Protein AF-A0A800IS30-F1 (afdb_monomer)

Structure (mmCIF, N/CA/C/O backbone):
data_AF-A0A800IS30-F1
#
_entry.id   AF-A0A800IS30-F1
#
loop_
_atom_site.group_PDB
_atom_site.id
_atom_site.type_symbol
_atom_site.label_atom_id
_atom_site.label_alt_id
_atom_site.label_comp_id
_atom_site.label_asym_id
_atom_site.label_entity_id
_atom_site.label_seq_id
_atom_site.pdbx_PDB_ins_code
_atom_site.Cartn_x
_atom_site.Cartn_y
_atom_site.Cartn_z
_atom_site.occupancy
_atom_site.B_iso_or_equiv
_atom_site.auth_seq_id
_atom_site.auth_comp_id
_atom_site.auth_asym_id
_atom_site.auth_atom_id
_atom_site.pdbx_PDB_model_num
ATOM 1 N N . MET A 1 1 ? 22.394 -4.070 -18.610 1.00 38.00 1 MET A N 1
ATOM 2 C CA . MET A 1 1 ? 22.011 -2.779 -18.010 1.00 38.00 1 MET A CA 1
ATOM 3 C C . MET A 1 1 ? 22.557 -2.758 -16.602 1.00 38.00 1 MET A C 1
ATOM 5 O O . MET A 1 1 ? 21.970 -3.364 -15.705 1.00 38.00 1 MET A O 1
ATOM 9 N N . GLU A 1 2 ? 23.733 -2.157 -16.443 1.00 32.72 2 GLU A N 1
ATOM 10 C CA . GLU A 1 2 ? 24.237 -1.790 -15.125 1.00 32.72 2 GLU A CA 1
ATOM 11 C C . GLU A 1 2 ? 23.097 -1.077 -14.387 1.00 32.72 2 GLU A C 1
ATOM 13 O O . GLU A 1 2 ? 22.427 -0.207 -14.952 1.00 32.72 2 GLU A O 1
ATOM 18 N N . GLY A 1 3 ? 22.810 -1.483 -13.145 1.00 46.50 3 GLY A N 1
ATOM 19 C CA . GLY A 1 3 ? 22.041 -0.602 -12.269 1.00 46.50 3 GLY A CA 1
ATOM 20 C C . GLY A 1 3 ? 22.706 0.775 -12.281 1.00 46.50 3 GLY A C 1
ATOM 21 O O . GLY A 1 3 ? 23.906 0.854 -12.549 1.00 46.50 3 GLY A O 1
ATOM 22 N N . LEU A 1 4 ? 21.945 1.848 -12.028 1.00 51.72 4 LEU A N 1
ATOM 23 C CA . LEU A 1 4 ? 22.537 3.183 -11.875 1.00 51.72 4 LEU A CA 1
ATOM 24 C C . LEU A 1 4 ? 23.840 3.050 -11.071 1.00 51.72 4 LEU A C 1
ATOM 26 O O . LEU A 1 4 ? 23.802 2.381 -10.029 1.00 51.72 4 LEU A O 1
ATOM 30 N N . PRO A 1 5 ? 24.972 3.580 -11.578 1.00 56.66 5 PRO A N 1
ATOM 31 C CA . PRO A 1 5 ? 26.274 3.338 -10.979 1.00 56.66 5 PRO A CA 1
ATOM 32 C C . PRO A 1 5 ? 26.178 3.635 -9.489 1.00 56.66 5 PRO A C 1
ATOM 34 O O . PRO A 1 5 ? 25.674 4.690 -9.095 1.00 56.66 5 PRO A O 1
ATOM 37 N N . ILE A 1 6 ? 26.582 2.665 -8.664 1.00 62.47 6 ILE A N 1
ATOM 38 C CA . ILE A 1 6 ? 26.560 2.835 -7.214 1.00 62.47 6 ILE A CA 1
ATOM 39 C C . ILE A 1 6 ? 27.526 3.973 -6.911 1.00 62.47 6 ILE A C 1
ATOM 41 O O . ILE A 1 6 ? 28.743 3.829 -7.016 1.00 62.47 6 ILE A O 1
ATOM 45 N N . PHE A 1 7 ? 26.954 5.125 -6.589 1.00 77.94 7 PHE A N 1
ATOM 46 C CA . PHE A 1 7 ? 27.707 6.317 -6.275 1.00 77.94 7 PHE A CA 1
ATOM 47 C C . PHE A 1 7 ? 28.347 6.141 -4.895 1.00 77.94 7 PHE A C 1
ATOM 49 O O . PHE A 1 7 ? 27.650 5.972 -3.892 1.00 77.94 7 PHE A O 1
ATOM 56 N N . SER A 1 8 ? 29.680 6.140 -4.849 1.00 83.81 8 SER A N 1
ATOM 57 C CA . SER A 1 8 ? 30.412 6.100 -3.586 1.00 83.81 8 SER A CA 1
ATOM 58 C C . SER A 1 8 ? 30.372 7.475 -2.932 1.00 83.81 8 SER A C 1
ATOM 60 O O . SER A 1 8 ? 30.678 8.477 -3.575 1.00 83.81 8 SER A O 1
ATOM 62 N N . LEU A 1 9 ? 30.035 7.520 -1.644 1.00 87.00 9 LEU A N 1
ATOM 63 C CA . LEU A 1 9 ? 30.002 8.752 -0.854 1.00 87.00 9 LEU A CA 1
ATOM 64 C C . LEU A 1 9 ? 31.425 9.158 -0.434 1.00 87.00 9 LEU A C 1
ATOM 66 O O . LEU A 1 9 ? 31.771 9.113 0.745 1.00 87.00 9 LEU A O 1
ATOM 70 N N . GLU A 1 10 ? 32.263 9.513 -1.412 1.00 88.19 10 GLU A N 1
ATOM 71 C CA . GLU A 1 10 ? 33.653 9.926 -1.205 1.00 88.19 10 GLU A CA 1
ATOM 72 C C . GLU A 1 10 ? 33.974 11.259 -1.911 1.00 88.19 10 GLU A C 1
ATOM 74 O O . GLU A 1 10 ? 33.549 11.460 -3.050 1.00 88.19 10 GLU A O 1
ATOM 79 N N . PRO A 1 11 ? 34.738 12.168 -1.269 1.00 91.31 11 PRO A N 1
ATOM 80 C CA . PRO A 1 11 ? 35.263 12.062 0.095 1.00 91.31 11 PRO A CA 1
ATOM 81 C C . PRO A 1 11 ? 34.164 12.223 1.162 1.00 91.31 11 PRO A C 1
ATOM 83 O 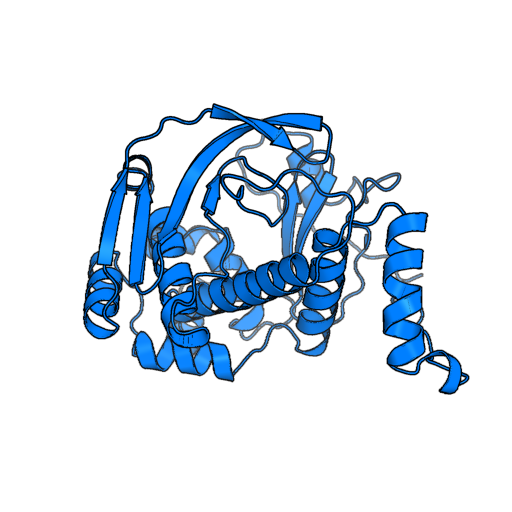O . PRO A 1 11 ? 33.347 13.141 1.082 1.00 91.31 11 PRO A O 1
ATOM 86 N N . LYS A 1 12 ? 34.165 11.365 2.197 1.00 89.88 12 LYS A N 1
ATOM 87 C CA . LYS A 1 12 ? 33.100 11.304 3.232 1.00 89.88 12 LYS A CA 1
ATOM 88 C C . LYS A 1 12 ? 32.682 12.647 3.836 1.00 89.88 12 LYS A C 1
ATOM 90 O O . LYS A 1 12 ? 31.514 12.810 4.175 1.00 89.88 12 LYS A O 1
ATOM 95 N N . PHE A 1 13 ? 33.602 13.607 3.984 1.00 91.94 13 PHE A N 1
ATOM 96 C CA . PHE A 1 13 ? 33.281 14.901 4.596 1.00 91.94 13 PHE A CA 1
ATOM 97 C C . PHE A 1 13 ? 32.243 15.704 3.790 1.00 91.94 13 PHE A C 1
ATOM 99 O O . PHE A 1 13 ? 31.454 16.419 4.405 1.00 91.94 13 PHE A O 1
ATOM 106 N N . LEU A 1 14 ? 32.187 15.540 2.457 1.00 90.94 14 LEU A N 1
ATOM 107 C CA . LEU A 1 14 ? 31.178 16.167 1.586 1.00 90.94 14 LEU A CA 1
ATOM 108 C C . LEU A 1 14 ? 29.773 15.571 1.765 1.00 90.94 14 LEU A C 1
ATOM 110 O O . LEU A 1 14 ? 28.789 16.208 1.408 1.00 90.94 14 LEU A O 1
ATOM 114 N N . PHE A 1 15 ? 29.675 14.378 2.354 1.00 91.94 15 PHE A N 1
ATOM 115 C CA . PHE A 1 15 ? 28.423 13.662 2.616 1.00 91.94 15 PHE A CA 1
ATOM 116 C C . PHE A 1 15 ? 28.058 13.662 4.102 1.00 91.94 15 PHE A C 1
ATOM 118 O O . PHE A 1 15 ? 27.355 12.771 4.573 1.00 91.94 15 PHE A O 1
ATOM 125 N N . SER A 1 16 ? 28.555 14.644 4.858 1.00 93.94 16 SER A N 1
ATOM 126 C CA . SER A 1 16 ? 28.126 14.853 6.240 1.00 93.94 16 SER A CA 1
ATOM 127 C C . SER A 1 16 ? 26.657 15.277 6.300 1.00 93.94 16 SER A C 1
ATOM 129 O O . SER A 1 16 ? 26.169 15.974 5.409 1.00 93.94 16 SER A O 1
ATOM 131 N N . ASP A 1 17 ? 25.960 14.904 7.377 1.00 92.62 17 ASP A N 1
ATOM 132 C CA . ASP A 1 17 ? 24.531 15.199 7.548 1.00 92.62 17 ASP A CA 1
ATOM 133 C C . ASP A 1 17 ? 24.212 16.691 7.373 1.00 92.62 17 ASP A C 1
ATOM 135 O O . ASP A 1 17 ? 23.214 17.033 6.749 1.00 92.62 17 ASP A O 1
ATOM 139 N N . ASN A 1 18 ? 25.081 17.584 7.858 1.00 92.38 18 ASN A N 1
ATOM 140 C CA . ASN A 1 18 ? 24.902 19.034 7.741 1.00 92.38 18 ASN A CA 1
ATOM 141 C C . ASN A 1 18 ? 24.969 19.514 6.275 1.00 92.38 18 ASN A C 1
ATOM 143 O O . ASN A 1 18 ? 24.089 20.241 5.807 1.00 92.38 18 ASN A O 1
ATOM 147 N N . LEU A 1 19 ? 25.967 19.051 5.512 1.00 92.19 19 LEU A N 1
ATOM 148 C CA . LEU A 1 19 ? 26.070 19.394 4.090 1.00 92.19 19 LEU A CA 1
ATOM 149 C C . LEU A 1 19 ? 24.904 18.803 3.294 1.00 92.19 19 LEU A C 1
ATOM 151 O O . LEU A 1 19 ? 24.299 19.497 2.488 1.00 92.19 19 LEU A O 1
ATOM 155 N N . LEU A 1 20 ? 24.502 17.561 3.569 1.00 91.62 20 LEU A N 1
ATOM 156 C CA . LEU A 1 20 ? 23.346 16.959 2.902 1.00 91.62 20 LEU A CA 1
ATOM 157 C C . LEU A 1 20 ? 22.037 17.697 3.214 1.00 91.62 20 LEU A C 1
ATOM 159 O O . LEU A 1 20 ? 21.242 17.936 2.308 1.00 91.62 20 LEU A O 1
ATOM 163 N N . GLN A 1 21 ? 21.816 18.099 4.468 1.00 89.19 21 GLN A N 1
ATOM 164 C CA . GLN A 1 21 ? 20.619 18.845 4.875 1.00 89.19 21 GLN A CA 1
ATOM 165 C C . GLN A 1 21 ? 20.489 20.200 4.169 1.00 89.19 21 GLN A C 1
ATOM 167 O O . GLN A 1 21 ? 19.370 20.652 3.938 1.00 89.19 21 GLN A O 1
ATOM 172 N N . THR A 1 22 ? 21.610 20.828 3.809 1.00 88.88 22 THR A N 1
ATOM 173 C CA . THR A 1 22 ? 21.635 22.125 3.115 1.00 88.88 22 THR A CA 1
ATOM 174 C C . THR A 1 22 ? 21.639 21.977 1.593 1.00 88.88 22 THR A C 1
ATOM 176 O O . THR A 1 22 ? 20.883 22.669 0.913 1.00 88.88 22 THR A O 1
ATOM 179 N N . SER A 1 23 ? 22.406 21.032 1.046 1.00 91.00 23 SER A N 1
ATOM 180 C CA . SER A 1 23 ? 22.545 20.835 -0.402 1.00 91.00 23 SER A CA 1
ATOM 181 C C . SER A 1 23 ? 21.393 20.058 -1.048 1.00 91.00 23 SER A C 1
ATOM 183 O O . SER A 1 23 ? 21.108 20.279 -2.222 1.00 91.00 23 SER A O 1
ATOM 185 N N . ILE A 1 24 ? 20.701 19.155 -0.333 1.00 89.81 24 ILE A N 1
ATOM 186 C CA . ILE A 1 24 ? 19.567 18.405 -0.911 1.00 89.81 24 ILE A CA 1
ATOM 187 C C . ILE A 1 24 ? 18.414 19.344 -1.302 1.00 89.81 24 ILE A C 1
ATOM 189 O O . ILE A 1 24 ? 17.976 19.262 -2.449 1.00 89.81 24 ILE A O 1
ATOM 193 N N . PRO A 1 25 ? 17.913 20.243 -0.429 1.00 87.38 25 PRO A N 1
ATOM 194 C CA . PRO A 1 25 ? 16.864 21.185 -0.818 1.00 87.38 25 PRO A CA 1
ATOM 195 C C . PRO A 1 25 ? 17.258 22.053 -2.018 1.00 87.38 25 PRO A C 1
ATOM 197 O O . PRO A 1 25 ? 16.435 22.287 -2.902 1.00 87.38 25 PRO A O 1
ATOM 200 N N . GLU A 1 26 ? 18.522 22.481 -2.080 1.00 88.06 26 GLU A N 1
ATOM 201 C CA . GLU A 1 26 ? 19.057 23.243 -3.208 1.00 88.06 26 GLU A CA 1
ATOM 202 C C . GLU A 1 26 ? 19.033 22.423 -4.508 1.00 88.06 26 GLU A C 1
ATOM 204 O O . GLU A 1 26 ? 18.492 22.885 -5.512 1.00 88.06 26 GLU A O 1
ATOM 209 N N . LEU A 1 27 ? 19.522 21.180 -4.483 1.00 89.25 27 LEU A N 1
ATOM 210 C CA . LEU A 1 27 ? 19.486 20.266 -5.629 1.00 89.25 27 LEU A CA 1
ATOM 211 C C . LEU A 1 27 ? 18.050 19.992 -6.105 1.00 89.25 27 LEU A C 1
ATOM 213 O O . LEU A 1 27 ? 17.776 19.961 -7.308 1.00 89.25 27 LEU A O 1
ATOM 217 N N . LEU A 1 28 ? 17.117 19.782 -5.175 1.00 85.88 28 LEU A N 1
ATOM 218 C CA . LEU A 1 28 ? 15.708 19.546 -5.496 1.00 85.88 28 LEU A CA 1
ATOM 219 C C . LEU A 1 28 ? 15.078 20.773 -6.166 1.00 85.88 28 LEU A C 1
ATOM 221 O O . LEU A 1 28 ? 14.406 20.619 -7.185 1.00 85.88 28 LEU A O 1
ATOM 225 N N . SER A 1 29 ? 15.377 21.974 -5.665 1.00 84.38 29 SER A N 1
ATOM 226 C CA . SER A 1 29 ? 14.957 23.241 -6.274 1.00 84.38 29 SER A CA 1
ATOM 227 C C . SER A 1 29 ? 15.528 23.412 -7.688 1.00 84.38 29 SER A C 1
ATOM 229 O O . SER A 1 29 ? 14.774 23.596 -8.642 1.00 84.38 29 SER A O 1
ATOM 231 N N . GLN A 1 30 ? 16.843 23.233 -7.864 1.00 86.06 30 GLN A N 1
ATOM 232 C CA . GLN A 1 30 ? 17.514 23.359 -9.167 1.00 86.06 30 GLN A CA 1
ATOM 233 C C . GLN A 1 30 ? 16.993 22.358 -10.211 1.00 86.06 30 GLN A C 1
ATOM 235 O O . GLN A 1 30 ? 16.951 22.660 -11.402 1.00 86.06 30 GLN A O 1
ATOM 240 N N . THR A 1 31 ? 16.590 21.159 -9.780 1.00 84.00 31 THR A N 1
ATOM 241 C CA . THR A 1 31 ? 16.069 20.108 -10.672 1.00 84.00 31 THR A CA 1
ATOM 242 C C . THR A 1 31 ? 14.550 20.152 -10.861 1.00 84.00 31 THR A C 1
ATOM 244 O O . THR A 1 31 ? 14.012 19.356 -11.644 1.00 84.00 31 THR A O 1
ATOM 247 N N . GLY A 1 32 ? 13.842 21.033 -10.144 1.00 79.81 32 GLY A N 1
ATOM 248 C CA . GLY A 1 32 ? 12.378 21.071 -10.100 1.00 79.81 32 GLY A CA 1
ATOM 249 C C . GLY A 1 32 ? 11.763 19.772 -9.565 1.00 79.81 32 GLY A C 1
ATOM 250 O O . GLY A 1 32 ? 10.741 19.313 -10.070 1.00 79.81 32 GLY A O 1
ATOM 251 N N . THR A 1 33 ? 12.432 19.098 -8.627 1.00 79.44 33 THR A N 1
ATOM 252 C CA . THR A 1 33 ? 11.946 17.854 -8.013 1.00 79.44 33 THR A CA 1
ATOM 253 C C . THR A 1 33 ? 11.211 18.175 -6.719 1.00 79.44 33 THR A C 1
ATOM 255 O O . THR A 1 33 ? 11.792 18.738 -5.795 1.00 79.44 33 THR A O 1
ATOM 258 N N . THR A 1 34 ? 9.942 17.779 -6.616 1.00 76.56 34 THR A N 1
ATOM 259 C CA . THR A 1 34 ? 9.141 18.062 -5.415 1.00 76.56 34 THR A CA 1
ATOM 260 C C . THR A 1 34 ? 9.551 17.179 -4.234 1.00 76.56 34 THR A C 1
ATOM 262 O O . THR A 1 34 ? 10.090 16.079 -4.404 1.00 76.56 34 THR A O 1
ATOM 265 N N . GLY A 1 35 ? 9.234 17.614 -3.010 1.00 77.12 35 GLY A N 1
ATOM 266 C CA . GLY A 1 35 ? 9.527 16.845 -1.793 1.00 77.12 35 GLY A CA 1
ATOM 267 C C . GLY A 1 35 ? 8.879 15.462 -1.799 1.00 77.12 35 GLY A C 1
ATOM 268 O O . GLY A 1 35 ? 9.501 14.466 -1.432 1.00 77.12 35 GLY A O 1
ATOM 269 N N . ARG A 1 36 ? 7.654 15.381 -2.326 1.00 74.44 36 ARG A N 1
ATOM 270 C CA . ARG A 1 36 ? 6.915 14.131 -2.524 1.00 74.44 36 ARG A CA 1
ATOM 271 C C . ARG A 1 36 ? 7.613 13.195 -3.513 1.00 74.44 36 ARG A C 1
ATOM 273 O O . ARG A 1 36 ? 7.763 12.006 -3.232 1.00 74.44 36 ARG A O 1
ATOM 280 N N . GLN A 1 37 ? 8.066 13.714 -4.657 1.00 76.88 37 GLN A N 1
ATOM 281 C CA . GLN A 1 37 ? 8.808 12.922 -5.645 1.00 76.88 37 GLN A CA 1
ATOM 282 C C . GLN A 1 37 ? 10.100 12.365 -5.041 1.00 76.88 37 GLN A C 1
ATOM 284 O O . GLN A 1 37 ? 10.386 11.175 -5.191 1.00 76.88 37 GLN A O 1
ATOM 289 N N . PHE A 1 38 ? 10.839 13.200 -4.308 1.00 83.62 38 PHE A N 1
ATOM 290 C CA . PHE A 1 38 ? 12.045 12.781 -3.603 1.00 83.62 38 PHE A CA 1
ATOM 291 C C . PHE A 1 38 ? 11.753 11.702 -2.550 1.00 83.62 38 PHE A C 1
ATOM 293 O O . PHE A 1 38 ? 12.415 10.663 -2.535 1.00 83.62 38 PHE A O 1
ATOM 300 N N . ALA A 1 39 ? 10.703 11.870 -1.741 1.00 83.94 39 ALA A N 1
ATOM 301 C CA . ALA A 1 39 ? 10.281 10.871 -0.761 1.00 83.94 39 ALA A CA 1
ATOM 302 C C . ALA A 1 39 ? 9.980 9.511 -1.410 1.00 83.94 39 ALA A C 1
ATOM 304 O O . ALA A 1 39 ? 10.433 8.474 -0.928 1.00 83.94 39 ALA A O 1
ATOM 305 N N . HIS A 1 40 ? 9.286 9.494 -2.550 1.00 79.69 40 HIS A N 1
ATOM 306 C CA . HIS A 1 40 ? 9.025 8.258 -3.290 1.00 79.69 40 HIS A CA 1
ATOM 307 C C . HIS A 1 40 ? 10.289 7.622 -3.883 1.00 79.69 40 HIS A C 1
ATOM 309 O O . HIS A 1 40 ? 10.341 6.401 -4.034 1.00 79.69 40 HIS A O 1
ATOM 315 N N . VAL A 1 41 ? 11.323 8.398 -4.225 1.00 80.81 41 VAL A N 1
ATOM 316 C CA . VAL A 1 41 ? 12.638 7.838 -4.585 1.00 80.81 41 VAL A CA 1
ATOM 317 C C . VAL A 1 41 ? 13.255 7.136 -3.376 1.00 80.81 41 VAL A C 1
ATOM 319 O O . VAL A 1 41 ? 13.624 5.969 -3.492 1.00 80.81 41 VAL A O 1
ATOM 322 N N . LEU A 1 42 ? 13.291 7.794 -2.214 1.00 85.50 42 LEU A N 1
ATOM 323 C CA . LEU A 1 42 ? 13.842 7.220 -0.982 1.00 85.50 42 LEU A CA 1
ATOM 324 C C . LEU A 1 42 ? 13.114 5.938 -0.561 1.00 85.50 42 LEU A C 1
ATOM 326 O O . LEU A 1 42 ? 13.755 4.920 -0.301 1.00 85.50 42 LEU A O 1
ATOM 330 N N . ILE A 1 43 ? 11.778 5.966 -0.548 1.00 84.94 43 ILE A N 1
ATOM 331 C CA . ILE A 1 43 ? 10.939 4.815 -0.191 1.00 84.94 43 ILE A CA 1
ATOM 332 C C . ILE A 1 43 ? 11.210 3.642 -1.131 1.00 84.94 43 ILE A C 1
ATOM 334 O O . ILE A 1 43 ? 11.376 2.520 -0.664 1.00 84.94 43 ILE A O 1
ATOM 338 N N . ARG A 1 44 ? 11.315 3.872 -2.445 1.00 79.69 44 ARG A N 1
ATOM 339 C CA . ARG A 1 44 ? 11.613 2.794 -3.401 1.00 79.69 44 ARG A CA 1
ATOM 340 C C . ARG A 1 44 ? 12.992 2.191 -3.164 1.00 79.69 44 ARG A C 1
ATOM 342 O O . ARG A 1 44 ? 13.095 0.971 -3.071 1.00 79.69 44 ARG A O 1
ATOM 349 N N . SER A 1 45 ? 14.023 3.016 -2.981 1.00 82.56 45 SER A N 1
ATOM 350 C CA . SER A 1 45 ? 15.367 2.533 -2.637 1.00 82.56 45 SER A CA 1
ATOM 351 C C . SER A 1 45 ? 15.356 1.707 -1.347 1.00 82.56 45 SER A C 1
ATOM 353 O O . SER A 1 45 ? 15.974 0.643 -1.278 1.00 82.56 45 SER A O 1
ATOM 355 N N . TYR A 1 46 ? 14.598 2.149 -0.340 1.00 86.75 46 TYR A N 1
ATOM 356 C CA . TYR A 1 46 ? 14.392 1.402 0.898 1.00 86.75 46 TYR A CA 1
ATOM 357 C C . TYR A 1 46 ? 13.690 0.059 0.641 1.00 86.75 46 TYR A C 1
ATOM 359 O O . TYR A 1 46 ? 14.173 -0.992 1.060 1.00 86.75 46 TYR A O 1
ATOM 367 N N . GLN A 1 47 ? 12.596 0.054 -0.121 1.00 85.62 47 GLN A N 1
ATOM 368 C CA . GLN A 1 47 ? 11.870 -1.163 -0.472 1.00 85.62 47 GLN A CA 1
ATOM 369 C C . GLN A 1 47 ? 12.727 -2.182 -1.220 1.00 85.62 47 GLN A C 1
ATOM 371 O O . GLN A 1 47 ? 12.646 -3.378 -0.943 1.00 85.62 47 GLN A O 1
ATOM 376 N N . GLU A 1 48 ? 13.553 -1.719 -2.151 1.00 80.81 48 GLU A N 1
ATOM 377 C CA . GLU A 1 48 ? 14.456 -2.556 -2.935 1.00 80.81 48 GLU A CA 1
ATOM 378 C C . GLU A 1 48 ? 15.556 -3.163 -2.066 1.00 80.81 48 GLU A C 1
ATOM 380 O O . GLU A 1 48 ? 15.760 -4.379 -2.110 1.00 80.81 48 GLU A O 1
ATOM 385 N N . LYS A 1 49 ? 16.195 -2.348 -1.214 1.00 83.94 49 LYS A N 1
ATOM 386 C CA . LYS A 1 49 ? 17.196 -2.807 -0.239 1.00 83.94 49 LYS A CA 1
ATOM 387 C C . LYS A 1 49 ? 16.640 -3.902 0.672 1.00 83.94 49 LYS A C 1
ATOM 389 O O . LYS A 1 49 ? 17.340 -4.860 0.986 1.00 83.94 49 LYS A O 1
ATOM 394 N N . HIS A 1 50 ? 15.374 -3.776 1.062 1.00 86.00 50 HIS A N 1
ATOM 395 C CA . HIS A 1 50 ? 14.682 -4.725 1.930 1.00 86.00 50 HIS A CA 1
ATOM 396 C C . HIS A 1 50 ? 13.926 -5.833 1.172 1.00 86.00 50 HIS A C 1
ATOM 398 O O . HIS A 1 50 ? 13.215 -6.616 1.798 1.00 86.00 50 HIS A O 1
ATOM 404 N N . GLN A 1 51 ? 14.044 -5.927 -0.161 1.00 83.50 51 GLN A N 1
ATOM 405 C CA . GLN A 1 51 ? 13.324 -6.908 -0.995 1.00 83.50 51 GLN A CA 1
ATOM 406 C C . GLN A 1 51 ? 11.803 -6.942 -0.732 1.00 83.50 51 GLN A C 1
ATOM 408 O O . GLN A 1 51 ? 11.174 -8.000 -0.767 1.00 83.50 51 GLN A O 1
ATOM 413 N N . ASN A 1 52 ? 11.207 -5.783 -0.431 1.00 85.75 52 ASN A N 1
ATOM 414 C CA . ASN A 1 52 ? 9.809 -5.636 -0.013 1.00 85.75 52 ASN A CA 1
ATOM 415 C C . ASN A 1 52 ? 9.409 -6.493 1.210 1.00 85.75 52 ASN A C 1
ATOM 417 O O . ASN A 1 52 ? 8.261 -6.936 1.320 1.00 85.75 52 ASN A O 1
ATOM 421 N N . GLN A 1 53 ? 10.340 -6.729 2.138 1.00 88.38 53 GLN A N 1
ATOM 422 C CA . GLN A 1 53 ? 10.095 -7.435 3.395 1.00 88.38 53 GLN A CA 1
ATOM 423 C C . GLN A 1 53 ? 10.199 -6.479 4.589 1.00 88.38 53 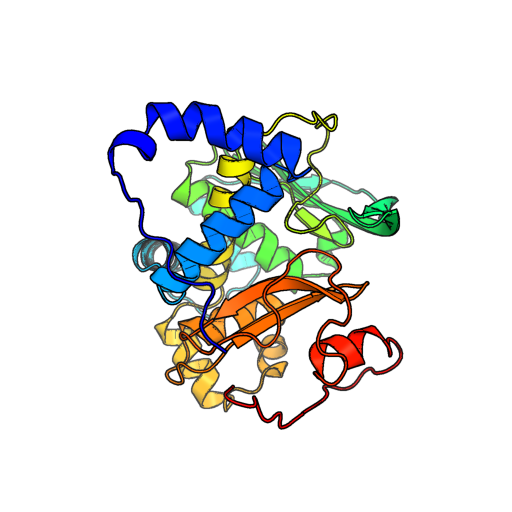GLN A C 1
ATOM 425 O O . GLN A 1 53 ? 11.277 -5.978 4.894 1.00 88.38 53 GLN A O 1
ATOM 430 N N . PHE A 1 54 ? 9.085 -6.294 5.306 1.00 94.25 54 PHE A N 1
ATOM 431 C CA . PHE A 1 54 ? 9.011 -5.481 6.532 1.00 94.25 54 PHE A CA 1
ATOM 432 C C . PHE A 1 54 ? 8.378 -6.312 7.659 1.00 94.25 54 PHE A C 1
ATOM 434 O O . PHE A 1 54 ? 7.159 -6.269 7.849 1.00 94.25 54 PHE A O 1
ATOM 441 N N . PRO A 1 55 ? 9.175 -7.147 8.359 1.00 95.25 55 PRO A N 1
ATOM 442 C CA . PRO A 1 55 ? 8.663 -8.109 9.332 1.00 95.25 55 PRO A CA 1
ATOM 443 C C . PRO A 1 55 ? 7.890 -7.478 10.487 1.00 95.25 55 PRO A C 1
ATOM 445 O O . PRO A 1 55 ? 6.915 -8.070 10.932 1.00 95.25 55 PRO A O 1
ATOM 448 N N . ASP A 1 56 ? 8.290 -6.294 10.955 1.00 97.38 56 ASP A N 1
ATOM 449 C CA . ASP A 1 56 ? 7.635 -5.655 12.099 1.00 97.38 56 ASP A CA 1
ATOM 450 C C . ASP A 1 56 ? 6.250 -5.109 11.731 1.00 97.38 56 ASP A C 1
ATOM 452 O O . ASP A 1 56 ? 5.282 -5.426 12.417 1.00 97.38 56 ASP A O 1
ATOM 456 N N . ILE A 1 57 ? 6.109 -4.418 10.590 1.00 97.81 57 ILE A N 1
ATOM 457 C CA . ILE A 1 57 ? 4.795 -3.968 10.089 1.00 97.81 57 ILE A CA 1
ATOM 458 C C . ILE A 1 57 ? 3.876 -5.171 9.840 1.00 97.81 57 ILE A C 1
ATOM 460 O O . ILE A 1 57 ? 2.686 -5.142 10.158 1.00 97.81 57 ILE A O 1
ATOM 464 N N . GLU A 1 58 ? 4.426 -6.252 9.279 1.00 96.88 58 GLU A N 1
ATOM 465 C CA . GLU A 1 58 ? 3.664 -7.476 9.057 1.00 96.88 58 GLU A CA 1
ATOM 466 C C . GLU A 1 58 ? 3.232 -8.135 10.369 1.00 96.88 58 GLU A C 1
ATOM 468 O O . GLU A 1 58 ? 2.076 -8.538 10.485 1.00 96.88 58 GLU A O 1
ATOM 473 N N . ARG A 1 59 ? 4.125 -8.206 11.363 1.00 97.81 59 ARG A N 1
ATOM 474 C CA . ARG A 1 59 ? 3.810 -8.732 12.693 1.00 97.81 59 ARG A CA 1
ATOM 475 C C . ARG A 1 59 ? 2.674 -7.934 13.324 1.00 97.81 59 ARG A C 1
ATOM 477 O O . ARG A 1 59 ? 1.696 -8.544 13.742 1.00 97.81 59 ARG A O 1
ATOM 484 N N . SER A 1 60 ? 2.740 -6.602 13.300 1.00 98.19 60 SER A N 1
ATOM 485 C CA . SER A 1 60 ? 1.671 -5.744 13.826 1.00 98.19 60 SER A CA 1
ATOM 486 C C . SER A 1 60 ? 0.329 -5.998 13.134 1.00 98.19 60 SER A C 1
ATOM 488 O O . SER A 1 60 ? -0.707 -6.085 13.794 1.00 98.19 60 SER A O 1
ATOM 490 N N . ALA A 1 61 ? 0.323 -6.161 11.808 1.00 98.25 61 ALA A N 1
ATOM 491 C CA . ALA A 1 61 ? -0.898 -6.475 11.069 1.00 98.25 61 ALA A CA 1
ATOM 492 C C . ALA A 1 61 ? -1.452 -7.867 11.419 1.00 98.25 61 ALA A C 1
ATOM 494 O O . ALA A 1 61 ? -2.663 -8.035 11.575 1.00 98.25 61 ALA A O 1
ATOM 495 N N . GLU A 1 62 ? -0.580 -8.867 11.571 1.00 96.94 62 GLU A N 1
ATOM 496 C CA . GLU A 1 62 ? -0.965 -10.231 11.935 1.00 96.94 62 GLU A CA 1
ATOM 497 C C . GLU A 1 62 ? -1.454 -10.351 13.384 1.00 96.94 62 GLU A C 1
ATOM 499 O O . GLU A 1 62 ? -2.375 -11.129 13.632 1.00 96.94 62 GLU A O 1
ATOM 504 N N . GLU A 1 63 ? -0.889 -9.584 14.318 1.00 97.19 63 GLU A N 1
ATOM 505 C CA . GLU A 1 63 ? -1.322 -9.513 15.719 1.00 97.19 63 GLU A CA 1
ATOM 506 C C . GLU A 1 63 ? -2.708 -8.872 15.844 1.00 97.19 63 GLU A C 1
ATOM 508 O O . GLU A 1 63 ? -3.586 -9.417 16.512 1.00 97.19 63 GLU A O 1
ATOM 513 N N . ILE 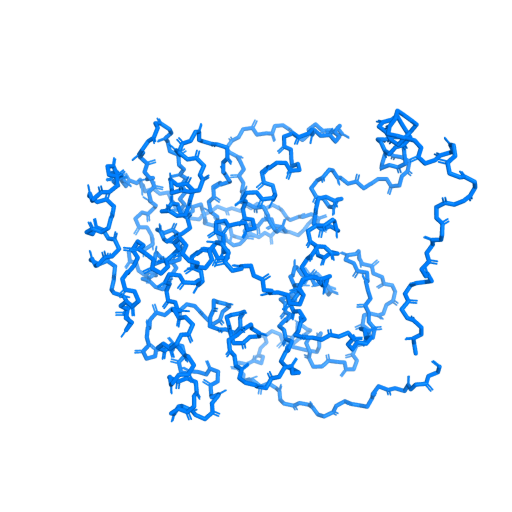A 1 64 ? -2.946 -7.763 15.139 1.00 97.62 64 ILE A N 1
ATOM 514 C CA . ILE A 1 64 ? -4.252 -7.091 15.127 1.00 97.62 64 ILE A CA 1
ATOM 515 C C . ILE A 1 64 ? -5.306 -7.936 14.400 1.00 97.62 64 ILE A C 1
ATOM 517 O O . ILE A 1 64 ? -6.417 -8.121 14.899 1.00 97.62 64 ILE A O 1
ATOM 521 N N . GLY A 1 65 ? -4.969 -8.470 13.224 1.00 96.81 65 GLY A N 1
ATOM 522 C CA . GLY A 1 65 ? -5.877 -9.264 12.393 1.00 96.81 65 GLY A CA 1
ATOM 523 C C . GLY A 1 65 ? -6.037 -10.721 12.822 1.00 96.81 65 GLY A C 1
ATOM 524 O O . GLY A 1 65 ? -6.895 -11.423 12.282 1.00 96.81 65 GLY A O 1
ATOM 525 N N . LEU A 1 66 ? -5.208 -11.198 13.756 1.00 96.69 66 LEU A N 1
ATOM 526 C CA . LEU A 1 66 ? -5.126 -12.596 14.199 1.00 96.69 66 LEU A CA 1
ATOM 527 C C . LEU A 1 66 ? -4.976 -13.588 13.035 1.00 96.69 66 LEU A C 1
ATOM 529 O O . LEU A 1 66 ? -5.511 -14.695 13.069 1.00 96.69 66 LEU A O 1
ATOM 533 N N . LYS A 1 67 ? -4.289 -13.162 11.967 1.00 96.69 67 LYS A N 1
ATOM 534 C CA . LYS A 1 67 ? -4.091 -13.922 10.716 1.00 96.69 67 LYS A CA 1
ATOM 535 C C . LYS A 1 67 ? -5.392 -14.442 10.080 1.00 96.69 67 LYS A C 1
ATOM 537 O O . LYS A 1 67 ? -5.359 -15.394 9.301 1.00 96.69 67 LYS A O 1
ATOM 542 N N . ARG A 1 68 ? -6.541 -13.831 10.389 1.00 97.38 68 ARG A N 1
ATOM 543 C CA . ARG A 1 68 ? -7.831 -14.190 9.790 1.00 97.38 68 ARG A CA 1
ATOM 544 C C . ARG A 1 68 ? -7.819 -13.842 8.304 1.00 97.38 68 ARG A C 1
ATOM 546 O O . ARG A 1 68 ? -7.399 -12.755 7.919 1.00 97.38 68 ARG A O 1
ATOM 553 N N . PHE A 1 69 ? -8.285 -14.766 7.471 1.00 97.81 69 PHE A N 1
ATOM 554 C CA . PHE A 1 69 ? -8.306 -14.594 6.024 1.00 97.81 69 PHE A CA 1
ATOM 555 C C . PHE A 1 69 ? -9.396 -15.477 5.390 1.00 97.81 69 PHE A C 1
ATOM 557 O O . PHE A 1 69 ? -9.423 -16.674 5.683 1.00 97.81 69 PHE A O 1
ATOM 564 N N . PRO A 1 70 ? -10.254 -14.939 4.501 1.00 96.94 70 PRO A N 1
ATOM 565 C CA . PRO A 1 70 ? -10.382 -13.523 4.141 1.00 96.94 70 PRO A CA 1
ATOM 566 C C . PRO A 1 70 ? -11.087 -12.701 5.238 1.00 96.94 70 PRO A C 1
ATOM 568 O O . PRO A 1 70 ? -11.844 -13.243 6.040 1.00 96.94 70 PRO A O 1
ATOM 571 N N . LEU A 1 71 ? -10.858 -11.384 5.261 1.00 97.38 71 LEU A N 1
ATOM 572 C CA . LEU A 1 71 ? -11.573 -10.448 6.140 1.00 97.38 71 LEU A CA 1
ATOM 573 C C . LEU A 1 71 ? -12.749 -9.794 5.406 1.00 97.38 71 LEU A C 1
ATOM 575 O O . LEU A 1 71 ? -12.601 -9.304 4.281 1.00 97.38 71 LEU A O 1
ATOM 579 N N . SER A 1 72 ? -13.914 -9.744 6.051 1.00 97.38 72 SER A N 1
ATOM 580 C CA . SER A 1 72 ? -15.050 -8.923 5.619 1.00 97.38 72 SER A CA 1
ATOM 581 C C . SER A 1 72 ? -14.916 -7.475 6.115 1.00 97.38 72 SER A C 1
ATOM 583 O O . SER A 1 72 ? -14.119 -7.180 7.005 1.00 97.38 72 SER A O 1
ATOM 585 N N . ILE A 1 73 ? -15.725 -6.552 5.577 1.00 97.38 73 ILE A N 1
ATOM 586 C CA . ILE A 1 73 ? -15.797 -5.170 6.096 1.00 97.38 73 ILE A CA 1
ATOM 587 C C . ILE A 1 73 ? -16.212 -5.176 7.573 1.00 97.38 73 ILE A C 1
ATOM 589 O O . ILE A 1 73 ? -15.633 -4.450 8.377 1.00 97.38 73 ILE A O 1
ATOM 593 N N . ARG A 1 74 ? -17.166 -6.039 7.948 1.00 97.50 74 ARG A N 1
ATOM 594 C CA . ARG A 1 74 ? -17.618 -6.188 9.337 1.00 97.50 74 ARG A CA 1
ATOM 595 C C . ARG A 1 74 ? -16.476 -6.599 10.262 1.00 97.50 74 ARG A C 1
ATOM 597 O O . ARG A 1 74 ? -16.341 -6.015 11.330 1.00 97.50 74 ARG A O 1
ATOM 604 N N . ASP A 1 75 ? -15.629 -7.531 9.830 1.00 98.19 75 ASP A N 1
ATOM 605 C CA . ASP A 1 75 ? -14.465 -7.944 10.618 1.00 98.19 75 ASP A CA 1
ATOM 606 C C . ASP A 1 75 ? -13.509 -6.777 10.873 1.00 98.19 75 ASP A C 1
ATOM 608 O O . ASP A 1 75 ? -13.039 -6.607 11.995 1.00 98.19 75 ASP A O 1
ATOM 612 N N . ILE A 1 76 ? -13.258 -5.945 9.857 1.00 98.31 76 ILE A N 1
ATOM 613 C CA . ILE A 1 76 ? -12.408 -4.755 9.990 1.00 98.31 76 ILE A CA 1
ATOM 614 C C . ILE A 1 76 ? -13.054 -3.741 10.946 1.00 98.31 76 ILE A C 1
ATOM 616 O O . ILE A 1 76 ? -12.374 -3.201 11.815 1.00 98.31 76 ILE A O 1
ATOM 620 N N . LEU A 1 77 ? -14.370 -3.524 10.858 1.00 98.25 77 LEU A N 1
ATOM 621 C CA . LEU A 1 77 ? -15.099 -2.648 11.784 1.00 98.25 77 LEU A CA 1
ATOM 622 C C . LEU A 1 77 ? -15.095 -3.173 13.231 1.00 98.25 77 LEU A C 1
ATOM 624 O O . LEU A 1 77 ? -15.110 -2.387 14.177 1.00 98.25 77 LEU A O 1
ATOM 628 N N . ASP A 1 78 ? -15.041 -4.488 13.433 1.00 98.31 78 ASP A N 1
ATOM 629 C CA . ASP A 1 78 ? -14.875 -5.062 14.767 1.00 98.31 78 ASP A CA 1
ATOM 630 C C . ASP A 1 78 ? -13.444 -4.864 15.297 1.00 98.31 78 ASP A C 1
ATOM 632 O O . ASP A 1 78 ? -13.268 -4.609 16.490 1.00 98.31 78 ASP A O 1
ATOM 636 N N . LEU A 1 79 ? -12.421 -4.876 14.431 1.00 98.25 79 LEU A N 1
ATOM 637 C CA . LEU A 1 79 ? -11.061 -4.456 14.803 1.00 98.25 79 LEU A CA 1
ATOM 638 C C . LEU A 1 79 ? -11.005 -2.969 15.168 1.00 98.25 79 LEU A C 1
ATOM 640 O O . LEU A 1 79 ? -10.367 -2.617 16.157 1.00 98.25 79 LEU A O 1
ATOM 644 N N . TYR A 1 80 ? -11.726 -2.110 14.440 1.00 98.25 80 TYR A N 1
ATOM 645 C CA . TYR A 1 80 ? -11.842 -0.682 14.759 1.00 98.25 80 TYR A CA 1
ATOM 646 C C . TYR A 1 80 ? -12.322 -0.460 16.192 1.00 98.25 80 TYR A C 1
ATOM 648 O O . TYR A 1 80 ? -11.699 0.295 16.935 1.00 98.25 80 TYR A O 1
ATOM 656 N N . LYS A 1 81 ? -13.382 -1.165 16.609 1.00 97.62 81 LYS A N 1
ATOM 657 C CA . LYS A 1 81 ? -13.902 -1.080 17.982 1.00 97.62 81 LYS A CA 1
ATOM 658 C C . LYS A 1 81 ? -12.840 -1.459 19.015 1.00 97.62 81 LYS A C 1
ATOM 660 O O . LYS A 1 81 ? -12.711 -0.767 20.019 1.00 97.62 81 LYS A O 1
ATOM 665 N N . LYS A 1 82 ? -12.057 -2.516 18.758 1.00 96.62 82 LYS A N 1
ATOM 666 C CA . LYS A 1 82 ? -10.985 -2.972 19.663 1.00 96.62 82 LYS A CA 1
ATOM 667 C C . LYS A 1 82 ? -9.885 -1.929 19.854 1.00 96.62 82 LYS A C 1
ATOM 669 O O . LYS A 1 82 ? -9.368 -1.808 20.957 1.00 96.62 82 LYS A O 1
ATOM 674 N N . VAL A 1 83 ? -9.545 -1.176 18.806 1.00 96.62 83 VAL A N 1
ATOM 675 C CA . VAL A 1 83 ? -8.500 -0.133 18.856 1.00 96.62 83 VAL A CA 1
ATOM 676 C C . VAL A 1 83 ? -9.052 1.279 19.109 1.00 96.62 83 VAL A C 1
ATOM 678 O O . VAL A 1 83 ? -8.325 2.267 18.998 1.00 96.62 83 VAL A O 1
ATOM 681 N N . GLY A 1 84 ? -10.346 1.398 19.423 1.00 96.94 84 GLY A N 1
ATOM 682 C CA . GLY A 1 84 ? -10.999 2.671 19.729 1.00 96.94 84 GLY A CA 1
ATOM 683 C C . GLY A 1 84 ? -11.224 3.597 18.528 1.00 96.94 84 GLY A C 1
ATOM 684 O O . GLY A 1 84 ? -11.413 4.798 18.732 1.00 96.94 84 GLY A O 1
ATOM 685 N N . LEU A 1 85 ? -11.207 3.074 17.296 1.00 98.00 85 LEU A N 1
ATOM 686 C CA . LEU A 1 85 ? -11.552 3.822 16.084 1.00 98.00 85 LEU A CA 1
ATOM 687 C C . LEU A 1 85 ? -13.066 3.902 15.867 1.00 98.00 85 LEU A C 1
ATOM 689 O O . LEU A 1 85 ? -13.816 2.969 16.157 1.00 98.00 85 LEU A O 1
ATOM 693 N N . LYS A 1 86 ? -13.504 5.017 15.282 1.00 97.75 86 LYS A N 1
ATOM 694 C CA . LYS A 1 86 ? -14.890 5.288 14.887 1.00 97.75 86 LYS A CA 1
ATOM 695 C C . LYS A 1 86 ? -14.969 5.545 13.388 1.00 97.75 86 LYS A C 1
ATOM 697 O O . LYS A 1 86 ? -13.999 5.994 12.784 1.00 97.75 86 LYS A O 1
ATOM 702 N N . VAL A 1 87 ? -16.139 5.295 12.805 1.00 97.75 87 VAL A N 1
ATOM 703 C CA . VAL A 1 87 ? -16.426 5.611 11.402 1.00 97.75 87 VAL A CA 1
ATOM 704 C C . VAL A 1 87 ? -17.560 6.625 11.333 1.00 97.75 87 VAL A C 1
ATOM 706 O O . VAL A 1 87 ? -18.593 6.442 11.976 1.00 97.75 87 VAL A O 1
ATOM 709 N N . LYS A 1 88 ? -17.364 7.683 10.548 1.00 97.56 88 LYS A N 1
ATOM 710 C CA . LYS A 1 88 ? -18.413 8.608 10.108 1.00 97.56 88 LYS A CA 1
ATOM 711 C C . LYS A 1 88 ? -18.545 8.530 8.594 1.00 97.56 88 LYS A C 1
ATOM 713 O O . LYS A 1 88 ? -17.618 8.102 7.910 1.00 97.56 88 LYS A O 1
ATOM 718 N N . TYR A 1 89 ? -19.677 8.997 8.084 1.00 96.88 89 TYR A N 1
ATOM 719 C CA . TYR A 1 89 ? -19.926 9.065 6.652 1.00 96.88 89 TYR A CA 1
ATOM 720 C C . TYR A 1 89 ? -20.195 10.496 6.206 1.00 96.88 89 TYR A C 1
ATOM 722 O O . TYR A 1 89 ? -20.839 11.259 6.923 1.00 96.88 89 TYR A O 1
ATOM 730 N N . PHE A 1 90 ? -19.746 10.821 5.002 1.00 95.81 90 PHE A N 1
ATOM 731 C CA . PHE A 1 90 ? -20.116 12.028 4.271 1.00 95.81 90 PHE A CA 1
ATOM 732 C C . PHE A 1 90 ? -20.586 11.645 2.869 1.00 95.81 90 PHE A C 1
ATOM 734 O O . PHE A 1 90 ? -20.326 10.534 2.407 1.00 95.81 90 PHE A O 1
ATOM 741 N N . ASP A 1 91 ? -21.275 12.554 2.194 1.00 93.62 91 ASP A N 1
ATOM 742 C CA . ASP A 1 91 ? -21.698 12.357 0.812 1.00 93.62 91 ASP A CA 1
ATOM 743 C C . ASP A 1 91 ? -21.125 13.480 -0.047 1.00 93.62 91 ASP A C 1
ATOM 745 O O . ASP A 1 91 ? -21.399 14.660 0.183 1.00 93.62 91 ASP A O 1
ATOM 749 N N . ARG A 1 92 ? -20.262 13.114 -0.995 1.00 87.69 92 ARG A N 1
ATOM 750 C CA . ARG A 1 92 ? -19.680 14.049 -1.957 1.00 87.69 92 ARG A CA 1
ATOM 751 C C . ARG A 1 92 ? -19.552 13.353 -3.309 1.00 87.69 92 ARG A C 1
ATOM 753 O O . ARG A 1 92 ? -18.854 12.337 -3.389 1.00 87.69 92 ARG A O 1
ATOM 760 N N . PRO A 1 93 ? -20.169 13.883 -4.376 1.00 86.31 93 PRO A N 1
ATOM 761 C CA . PRO A 1 93 ? -20.022 13.308 -5.703 1.00 86.31 93 PRO A CA 1
ATOM 762 C C . PRO A 1 93 ? -18.590 13.501 -6.241 1.00 86.31 93 PRO A C 1
ATOM 764 O O . PRO A 1 93 ? -17.852 14.366 -5.753 1.00 86.31 93 PRO A O 1
ATOM 767 N N . PRO A 1 94 ? -18.178 12.721 -7.258 1.00 84.25 94 PRO A N 1
ATOM 768 C CA . PRO A 1 94 ? -16.924 12.962 -7.962 1.00 84.25 94 PRO A CA 1
ATOM 769 C C . PRO A 1 94 ? -16.882 14.361 -8.597 1.00 84.25 94 PRO A C 1
ATOM 771 O O . PRO A 1 94 ? -17.893 14.828 -9.121 1.00 84.25 94 PRO A O 1
ATOM 774 N N . PHE A 1 95 ? -15.706 14.980 -8.618 1.00 80.19 95 PHE A N 1
ATOM 775 C CA . PHE A 1 95 ? -15.434 16.297 -9.203 1.00 80.19 95 PHE A CA 1
ATOM 776 C C . PHE A 1 95 ? -14.231 16.226 -10.152 1.00 80.19 95 PHE A C 1
ATOM 778 O O . PHE A 1 95 ? -13.478 15.257 -10.116 1.00 80.19 95 PHE A O 1
ATOM 785 N N . VAL A 1 96 ? -14.066 17.208 -11.037 1.00 78.31 96 VAL A N 1
ATOM 786 C CA . VAL A 1 96 ? -12.923 17.258 -11.966 1.00 78.31 96 VAL A CA 1
ATOM 787 C C . VAL A 1 96 ? -11.738 17.928 -11.272 1.00 78.31 96 VAL A C 1
ATOM 789 O O . VAL A 1 96 ? -11.910 18.934 -10.586 1.00 78.31 96 VAL A O 1
ATOM 792 N N . THR A 1 97 ? -10.554 17.346 -11.424 1.00 71.62 97 THR A N 1
ATOM 793 C CA . THR A 1 97 ? -9.261 17.908 -11.008 1.00 71.62 97 THR A CA 1
ATOM 794 C C . THR A 1 97 ? -8.253 17.753 -12.145 1.00 71.62 97 THR A C 1
ATOM 796 O O . THR A 1 97 ? -8.554 17.095 -13.136 1.00 71.62 97 THR A O 1
ATOM 799 N N . GLU A 1 98 ? -7.047 18.289 -11.994 1.00 65.69 98 GLU A N 1
ATOM 800 C CA . GLU A 1 98 ? -5.921 18.050 -12.907 1.00 65.69 98 GLU A CA 1
ATOM 801 C C . GLU A 1 98 ? -4.865 17.165 -12.227 1.00 65.69 98 GLU A C 1
ATOM 803 O O . GLU A 1 98 ? -4.754 17.158 -11.001 1.00 65.69 98 GLU A O 1
ATOM 808 N N . ASN A 1 99 ? -4.124 16.367 -13.000 1.00 62.44 99 ASN A N 1
ATOM 809 C CA . ASN A 1 99 ? -2.981 15.594 -12.497 1.00 62.44 99 ASN A CA 1
ATOM 810 C C . ASN A 1 99 ? -1.647 16.353 -12.670 1.00 62.44 99 ASN A C 1
ATOM 812 O O . ASN A 1 99 ? -1.595 17.354 -13.375 1.00 62.44 99 ASN A O 1
ATOM 816 N N . ASP A 1 100 ? -0.542 15.833 -12.116 1.00 53.91 100 ASP A N 1
ATOM 817 C CA . ASP A 1 100 ? 0.814 16.421 -12.223 1.00 53.91 100 ASP A CA 1
ATOM 818 C C . ASP A 1 100 ? 1.316 16.615 -13.672 1.00 53.91 100 ASP A C 1
ATOM 820 O O . ASP A 1 100 ? 2.352 17.232 -13.904 1.00 53.91 100 ASP A O 1
ATOM 824 N N . SER A 1 101 ? 0.633 16.027 -14.658 1.00 54.47 101 SER A N 1
ATOM 825 C CA . SER A 1 101 ? 0.932 16.156 -16.088 1.00 54.47 101 SER A CA 1
ATOM 826 C C . SER A 1 101 ? -0.035 17.103 -16.818 1.00 54.47 101 SER A C 1
ATOM 828 O O . SER A 1 101 ? 0.030 17.180 -18.043 1.00 54.47 101 SER A O 1
ATOM 830 N N . GLY A 1 102 ? -0.919 17.800 -16.094 1.00 62.31 102 GLY A N 1
ATOM 831 C CA . GLY A 1 102 ? -1.875 18.779 -16.624 1.00 62.31 102 GLY A CA 1
ATOM 832 C C . GLY A 1 102 ? -3.125 18.183 -17.279 1.00 62.31 102 GLY A C 1
ATOM 833 O O . GLY A 1 102 ? -3.827 18.886 -17.997 1.00 62.31 102 GLY A O 1
ATOM 834 N N . TYR A 1 103 ? -3.410 16.890 -17.084 1.00 65.94 103 TYR A N 1
ATOM 835 C CA . TYR A 1 103 ? -4.603 16.255 -17.654 1.00 65.94 103 TYR A CA 1
ATOM 836 C C . TYR A 1 103 ? -5.775 16.279 -16.679 1.00 65.94 103 TYR A C 1
ATOM 838 O O . TYR A 1 103 ? -5.625 15.899 -15.513 1.00 65.94 103 TYR A O 1
ATOM 846 N N . GLU A 1 104 ? -6.958 16.624 -17.191 1.00 70.12 104 GLU A N 1
ATOM 847 C CA . GLU A 1 104 ? -8.212 16.531 -16.450 1.00 70.12 104 GLU A CA 1
ATOM 848 C C . GLU A 1 104 ? -8.541 15.080 -16.073 1.00 70.12 104 GLU A C 1
ATOM 850 O O . GLU A 1 104 ? -8.504 14.150 -16.884 1.00 70.12 104 GLU A O 1
ATOM 855 N N . ILE A 1 105 ? -8.907 14.897 -14.811 1.00 72.06 105 ILE A N 1
ATOM 856 C CA . ILE A 1 105 ? -9.215 13.616 -14.190 1.00 72.06 105 ILE A CA 1
ATOM 857 C C . ILE A 1 105 ? -10.468 13.757 -13.330 1.00 72.06 105 ILE A C 1
ATOM 859 O O . ILE A 1 105 ? -10.627 14.688 -12.542 1.00 72.06 105 ILE A O 1
ATOM 863 N N . ARG A 1 106 ? -11.384 12.793 -13.459 1.00 77.50 106 ARG A N 1
ATOM 864 C CA . ARG A 1 106 ? -12.563 12.717 -12.594 1.00 77.50 106 ARG A CA 1
ATOM 865 C C . ARG A 1 106 ? -12.173 12.081 -11.264 1.00 77.50 106 ARG A C 1
ATOM 867 O O . ARG A 1 106 ? -11.946 10.874 -11.191 1.00 77.50 106 ARG A O 1
ATOM 874 N N . THR A 1 107 ? -12.152 12.889 -10.214 1.00 79.69 107 THR A N 1
ATOM 875 C CA . THR A 1 107 ? -11.694 12.522 -8.880 1.00 79.69 107 THR A CA 1
ATOM 876 C C . THR A 1 107 ? -12.853 12.300 -7.914 1.00 79.69 107 THR A C 1
ATOM 878 O O . THR A 1 107 ? -13.721 13.149 -7.734 1.00 79.69 107 THR A O 1
ATOM 881 N N . LEU A 1 108 ? -12.855 11.152 -7.238 1.00 84.50 108 LEU A N 1
ATOM 882 C CA . LEU A 1 108 ? -13.731 10.863 -6.103 1.00 84.50 108 LEU A CA 1
ATOM 883 C C . LEU A 1 108 ? -12.914 10.949 -4.815 1.00 84.50 108 LEU A C 1
ATOM 885 O O . LEU A 1 108 ? -12.018 10.132 -4.603 1.00 84.50 108 LEU A O 1
ATOM 889 N N . PHE A 1 109 ? -13.246 11.892 -3.935 1.00 86.75 109 PHE A N 1
ATOM 890 C CA . PHE A 1 109 ? -12.682 11.947 -2.586 1.00 86.75 109 PHE A CA 1
ATOM 891 C C . PHE A 1 109 ? -13.336 10.865 -1.725 1.00 86.75 109 PHE A C 1
ATOM 893 O O . PHE A 1 109 ? -14.535 10.919 -1.463 1.00 86.75 109 PHE A O 1
ATOM 900 N N . ARG A 1 110 ? -12.569 9.841 -1.352 1.00 90.81 110 ARG A N 1
ATOM 901 C CA . ARG A 1 110 ? -13.081 8.590 -0.780 1.00 90.81 110 ARG A CA 1
ATOM 902 C C . ARG A 1 110 ? -13.126 8.609 0.734 1.00 90.81 110 ARG A C 1
ATOM 904 O O . ARG A 1 110 ? -14.101 8.141 1.309 1.00 90.81 110 ARG A O 1
ATOM 911 N N . SER A 1 111 ? -12.087 9.117 1.382 1.00 92.62 111 SER A N 1
ATOM 912 C CA . SER A 1 111 ? -12.001 9.073 2.839 1.00 92.62 111 SER A CA 1
ATOM 913 C C . SER A 1 111 ? -10.910 9.976 3.391 1.00 92.62 111 SER A C 1
ATOM 915 O O . SER A 1 111 ? -9.985 10.334 2.668 1.00 92.62 111 SER A O 1
ATOM 917 N N . PHE A 1 112 ? -10.979 10.287 4.680 1.00 93.50 112 PHE A N 1
ATOM 918 C CA . PHE A 1 112 ? -9.914 10.967 5.415 1.00 93.50 112 PHE A CA 1
ATOM 919 C C . PHE A 1 112 ? -9.936 10.580 6.897 1.00 93.50 112 PHE A C 1
ATOM 921 O O . PHE A 1 112 ? -10.868 9.924 7.372 1.00 93.50 112 PHE A O 1
ATOM 928 N N . PHE A 1 113 ? -8.885 10.965 7.619 1.00 92.75 113 PHE A N 1
ATOM 929 C CA . PHE A 1 113 ? -8.733 10.697 9.043 1.00 92.75 113 PHE A CA 1
ATOM 930 C C . PHE A 1 113 ? -8.910 11.989 9.848 1.00 92.75 113 PHE A C 1
ATOM 932 O O . PHE A 1 113 ? -8.204 12.965 9.618 1.00 92.75 113 PHE A O 1
ATOM 939 N N . GLU A 1 114 ? -9.835 11.979 10.802 1.00 94.00 114 GLU A N 1
ATOM 940 C CA . GLU A 1 114 ? -10.027 13.005 11.826 1.00 94.00 114 GLU A CA 1
ATOM 941 C C . GLU A 1 114 ? -9.367 12.527 13.132 1.00 94.00 114 GLU A C 1
ATOM 943 O O . GLU A 1 114 ? -9.864 11.591 13.782 1.00 94.00 114 GLU A O 1
ATOM 948 N N . PRO A 1 115 ? -8.247 13.141 13.548 1.00 91.62 115 PRO A N 1
ATOM 949 C CA . PRO A 1 115 ? -7.597 12.797 14.804 1.00 91.62 115 PRO A CA 1
ATOM 950 C C . PRO A 1 115 ? -8.521 13.009 16.002 1.00 91.62 115 PRO A C 1
ATOM 952 O O . PRO A 1 115 ? -9.349 13.921 15.991 1.00 91.62 115 PRO A O 1
ATOM 955 N N . PRO A 1 116 ? -8.391 12.189 17.058 1.00 93.12 116 PRO A N 1
ATOM 956 C CA . PRO A 1 116 ? -7.373 11.145 17.250 1.00 93.12 116 PRO A CA 1
ATOM 957 C C . PRO A 1 116 ? -7.799 9.731 16.796 1.00 93.12 116 PRO A C 1
ATOM 959 O O . PRO A 1 116 ? -7.049 8.760 16.967 1.00 93.12 116 PRO A O 1
ATOM 962 N N . ASN A 1 117 ? -9.043 9.552 16.338 1.00 96.62 117 ASN A N 1
ATOM 963 C CA . ASN A 1 117 ? -9.617 8.211 16.194 1.00 96.62 117 ASN A CA 1
ATOM 964 C C . ASN A 1 117 ? -10.837 8.081 15.268 1.00 96.62 117 ASN A C 1
ATOM 966 O O . ASN A 1 117 ? -11.547 7.077 15.354 1.00 96.62 117 ASN A O 1
ATOM 970 N N . THR A 1 118 ? -11.124 9.058 14.413 1.00 97.88 118 THR A N 1
ATOM 971 C CA . THR A 1 118 ? -12.298 9.000 13.536 1.00 97.88 118 THR A CA 1
ATOM 972 C C . THR A 1 118 ? -11.870 8.866 12.081 1.00 97.88 118 THR A C 1
ATOM 974 O O . THR A 1 118 ? -11.074 9.642 11.577 1.00 97.88 118 THR A O 1
ATOM 977 N N . VAL A 1 119 ? -12.418 7.876 11.385 1.00 97.44 119 VAL A N 1
ATOM 978 C CA . VAL A 1 119 ? -12.275 7.718 9.936 1.00 97.44 119 VAL A CA 1
ATOM 979 C C . VAL A 1 119 ? -13.564 8.175 9.283 1.00 97.44 119 VAL A C 1
ATOM 981 O O . VAL A 1 119 ? -14.644 7.706 9.637 1.00 97.44 119 VAL A O 1
ATOM 984 N N . VAL A 1 120 ? -13.461 9.086 8.327 1.00 96.81 120 VAL A N 1
ATOM 985 C CA . VAL A 1 120 ? -14.610 9.644 7.620 1.00 96.81 120 VAL A CA 1
ATOM 986 C C . VAL A 1 120 ? -14.623 9.071 6.206 1.00 96.81 120 VAL A C 1
ATOM 988 O O . VAL A 1 120 ? -13.667 9.254 5.456 1.00 96.81 120 VAL A O 1
ATOM 991 N N . LEU A 1 121 ? -15.674 8.328 5.855 1.00 96.56 121 LEU A N 1
ATOM 992 C CA . LEU A 1 121 ? -15.820 7.626 4.577 1.00 96.56 121 LEU A CA 1
ATOM 993 C C . LEU A 1 121 ? -16.888 8.274 3.700 1.00 96.56 121 LEU A C 1
ATOM 995 O O . LEU A 1 121 ? -17.954 8.660 4.173 1.00 96.56 121 LEU A O 1
ATOM 999 N N . ASN A 1 122 ? -16.638 8.340 2.402 1.00 95.00 122 ASN A N 1
ATOM 1000 C CA . ASN A 1 122 ? -17.642 8.762 1.443 1.00 95.00 122 ASN A CA 1
ATOM 1001 C C . ASN A 1 122 ? -18.658 7.632 1.252 1.00 95.00 122 ASN A C 1
ATOM 1003 O O . ASN A 1 122 ? -18.255 6.495 1.001 1.00 95.00 122 ASN A O 1
ATOM 1007 N N . ARG A 1 123 ? -19.958 7.931 1.305 1.00 95.50 123 ARG A N 1
ATOM 1008 C CA . ARG A 1 123 ? -21.034 6.956 1.051 1.00 95.50 123 ARG A CA 1
ATOM 1009 C C . ARG A 1 123 ? -20.921 6.276 -0.310 1.00 95.50 123 ARG A C 1
ATOM 1011 O O . ARG A 1 123 ? -21.294 5.119 -0.440 1.00 95.50 123 ARG A O 1
ATOM 1018 N N . GLN A 1 124 ? -20.303 6.928 -1.296 1.00 92.62 124 GLN A N 1
ATOM 1019 C CA . GLN A 1 124 ? -20.018 6.315 -2.599 1.00 92.62 124 GLN A CA 1
ATOM 1020 C C . GLN A 1 124 ? -19.177 5.022 -2.489 1.00 92.62 124 GLN A C 1
ATOM 1022 O O . GLN A 1 124 ? -19.287 4.143 -3.343 1.00 92.62 124 GLN A O 1
ATOM 1027 N N . LEU A 1 125 ? -18.377 4.856 -1.423 1.00 92.19 125 LEU A N 1
ATOM 1028 C CA . LEU A 1 125 ? -17.618 3.626 -1.166 1.00 92.19 125 LEU A CA 1
ATOM 1029 C C . LEU A 1 125 ? -18.500 2.415 -0.839 1.00 92.19 125 LEU A C 1
ATOM 1031 O O . LEU A 1 125 ? -18.020 1.287 -0.957 1.00 92.19 125 LEU A O 1
ATOM 1035 N N . GLU A 1 126 ? -19.755 2.605 -0.424 1.00 92.00 126 GLU A N 1
ATOM 1036 C CA . GLU A 1 126 ? -20.683 1.500 -0.134 1.00 92.00 126 GLU A CA 1
ATOM 1037 C C . GLU A 1 126 ? -20.946 0.646 -1.384 1.00 92.00 126 GLU A C 1
ATOM 1039 O O . GLU A 1 126 ? -21.155 -0.563 -1.285 1.00 92.00 126 GLU A O 1
ATOM 1044 N N . HIS A 1 127 ? -20.831 1.249 -2.570 1.00 92.75 127 HIS A N 1
ATOM 1045 C CA . HIS A 1 127 ? -20.920 0.565 -3.860 1.00 92.75 127 HIS A CA 1
ATOM 1046 C C . HIS A 1 127 ? -19.579 -0.029 -4.334 1.00 92.75 127 HIS A C 1
ATOM 1048 O O . HIS A 1 127 ? -19.541 -0.759 -5.322 1.00 92.75 127 HIS A O 1
ATOM 1054 N N . GLU A 1 128 ? -18.475 0.230 -3.623 1.00 92.50 128 GLU A N 1
ATOM 1055 C CA . GLU A 1 128 ? -17.127 -0.262 -3.936 1.00 92.50 128 GLU A CA 1
ATOM 1056 C C . GLU A 1 128 ? -16.479 -0.976 -2.725 1.00 92.50 128 GLU A C 1
ATOM 1058 O O . GLU A 1 128 ? -15.439 -0.543 -2.206 1.00 92.50 128 GLU A O 1
ATOM 1063 N N . PRO A 1 129 ? -17.022 -2.126 -2.274 1.00 93.88 129 PRO A N 1
ATOM 1064 C CA . PRO A 1 129 ? -16.616 -2.771 -1.020 1.00 93.88 129 PRO A CA 1
ATOM 1065 C C . PRO A 1 129 ? -15.126 -3.140 -0.968 1.00 93.88 129 PRO A C 1
ATOM 1067 O O . PRO A 1 129 ? -14.488 -3.045 0.080 1.00 93.88 129 PRO A O 1
ATOM 1070 N N . ARG A 1 130 ? -14.530 -3.506 -2.110 1.00 94.94 130 ARG A N 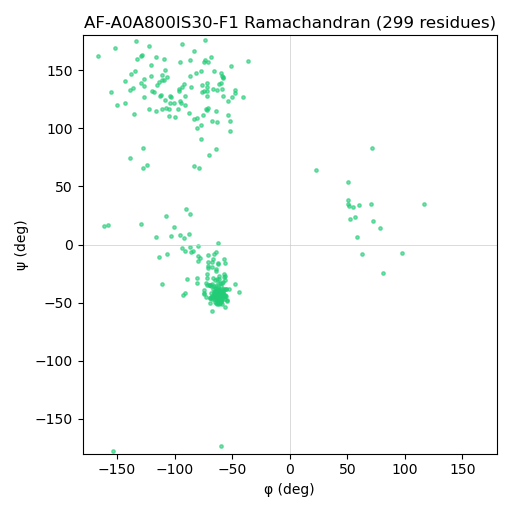1
ATOM 1071 C CA . ARG A 1 130 ? -13.096 -3.831 -2.226 1.00 94.94 130 ARG A CA 1
ATOM 1072 C C . ARG A 1 130 ? -12.208 -2.625 -1.902 1.00 94.94 130 ARG A C 1
ATOM 1074 O O . ARG A 1 130 ? -11.167 -2.787 -1.267 1.00 94.94 130 ARG A O 1
ATOM 1081 N N . ARG A 1 131 ? -12.617 -1.420 -2.325 1.00 93.19 131 ARG A N 1
ATOM 1082 C CA . ARG A 1 131 ? -11.912 -0.170 -2.003 1.00 93.19 131 ARG A CA 1
ATOM 1083 C C . ARG A 1 131 ? -12.154 0.239 -0.561 1.00 93.19 131 ARG A C 1
ATOM 1085 O O . ARG A 1 131 ? -11.196 0.597 0.115 1.00 93.19 131 ARG A O 1
ATOM 1092 N N . MET A 1 132 ? -13.389 0.103 -0.075 1.00 95.75 132 MET A N 1
ATOM 1093 C CA . MET A 1 132 ? -13.714 0.374 1.325 1.00 95.75 132 MET A CA 1
ATOM 1094 C C . MET A 1 132 ? -12.860 -0.477 2.277 1.00 95.75 132 MET A C 1
ATOM 1096 O O . MET A 1 132 ? -12.306 0.056 3.236 1.00 95.75 132 MET A O 1
ATOM 1100 N N . LYS A 1 133 ? -12.679 -1.779 1.994 1.00 96.31 133 LYS A N 1
ATOM 1101 C CA . LYS A 1 133 ? -11.789 -2.647 2.788 1.00 96.31 133 LYS A CA 1
ATOM 1102 C C . LYS A 1 133 ? -10.364 -2.112 2.853 1.00 96.31 133 LYS A C 1
ATOM 1104 O O . LYS A 1 133 ? -9.762 -2.135 3.924 1.00 96.31 133 LYS A O 1
ATOM 1109 N N . TYR A 1 134 ? -9.823 -1.666 1.720 1.00 96.75 134 TYR A N 1
ATOM 1110 C CA . TYR A 1 134 ? -8.476 -1.107 1.660 1.00 96.75 134 TYR A CA 1
ATOM 1111 C C . TYR A 1 134 ? -8.367 0.184 2.477 1.00 96.75 134 TYR A C 1
ATOM 1113 O O . TYR A 1 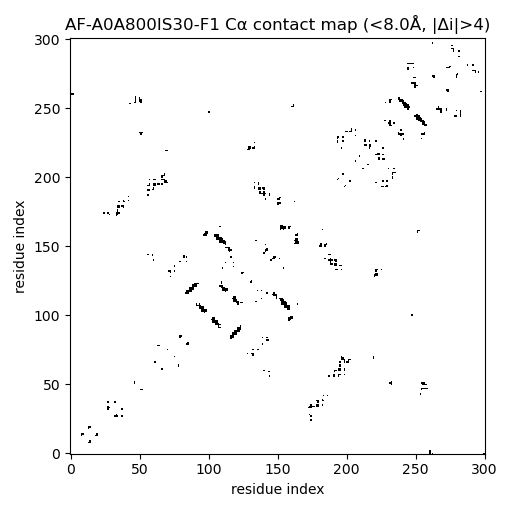134 ? -7.486 0.270 3.328 1.00 96.75 134 TYR A O 1
ATOM 1121 N N . ASP A 1 135 ? -9.283 1.136 2.278 1.00 95.88 135 ASP A N 1
ATOM 1122 C CA . ASP A 1 135 ? -9.246 2.432 2.967 1.00 95.88 135 ASP A CA 1
ATOM 1123 C C . ASP A 1 135 ? -9.365 2.249 4.487 1.00 95.88 135 ASP A C 1
ATOM 1125 O O . ASP A 1 135 ? -8.571 2.809 5.243 1.00 95.88 135 ASP A O 1
ATOM 1129 N N . LEU A 1 136 ? -10.286 1.386 4.936 1.00 98.00 136 LEU A N 1
ATOM 1130 C CA . LEU A 1 136 ? -10.420 1.036 6.350 1.00 98.00 136 LEU A CA 1
ATOM 1131 C C . LEU A 1 136 ? -9.143 0.375 6.901 1.00 98.00 136 LEU A C 1
ATOM 1133 O O . LEU A 1 136 ? -8.646 0.711 7.972 1.00 98.00 136 LEU A O 1
ATOM 1137 N N . SER A 1 137 ? -8.569 -0.569 6.158 1.00 98.25 137 SER A N 1
ATOM 1138 C CA . SER A 1 137 ? -7.376 -1.293 6.610 1.00 98.25 137 SER A CA 1
ATOM 1139 C C . SER A 1 137 ? -6.141 -0.387 6.691 1.00 98.25 137 SER A C 1
ATOM 1141 O O . SER A 1 137 ? -5.320 -0.552 7.592 1.00 98.25 137 SER A O 1
ATOM 1143 N N . ALA A 1 138 ? -6.020 0.593 5.792 1.00 97.19 138 ALA A N 1
ATOM 1144 C CA . ALA A 1 138 ? -4.944 1.580 5.808 1.00 97.19 138 ALA A CA 1
ATOM 1145 C C . ALA A 1 138 ? -5.043 2.518 7.022 1.00 97.19 138 ALA A C 1
ATOM 1147 O O . ALA A 1 138 ? -4.046 2.715 7.714 1.00 97.19 138 ALA A O 1
ATOM 1148 N N . TYR A 1 139 ? -6.234 3.032 7.355 1.00 97.94 139 TYR A N 1
ATOM 1149 C CA . TYR A 1 139 ? -6.393 3.865 8.556 1.00 97.94 139 TYR A CA 1
ATOM 1150 C C . TYR A 1 139 ? -6.308 3.084 9.866 1.00 97.94 139 TYR A C 1
ATOM 1152 O O . TYR A 1 139 ? -5.865 3.636 10.874 1.00 97.94 139 TYR A O 1
ATOM 1160 N N . LEU A 1 140 ? -6.677 1.800 9.870 1.00 98.38 140 LEU A N 1
ATOM 1161 C CA . LEU A 1 140 ? -6.360 0.923 10.994 1.00 98.38 140 LEU A CA 1
ATOM 1162 C C . LEU A 1 140 ? -4.843 0.830 11.195 1.00 98.38 140 LEU A C 1
ATOM 1164 O O . LEU A 1 140 ? -4.377 0.964 12.324 1.00 98.38 140 LEU A O 1
ATOM 1168 N N . GLY A 1 141 ? -4.082 0.693 10.105 1.00 97.62 141 GLY A N 1
ATOM 1169 C CA . GLY A 1 141 ? -2.621 0.777 10.127 1.00 97.62 141 GLY A CA 1
ATOM 1170 C C . GLY A 1 141 ? -2.123 2.089 10.721 1.00 97.62 141 GLY A C 1
ATOM 1171 O O . GLY A 1 141 ? -1.304 2.062 11.632 1.00 97.62 141 GLY A O 1
ATOM 1172 N N . HIS A 1 142 ? -2.689 3.226 10.307 1.00 96.94 142 HIS A N 1
ATOM 1173 C CA . HIS A 1 142 ? -2.335 4.535 10.874 1.00 96.94 142 HIS A CA 1
ATOM 1174 C C . HIS A 1 142 ? -2.559 4.600 12.386 1.00 96.94 142 HIS A C 1
ATOM 1176 O O . HIS A 1 142 ? -1.714 5.090 13.136 1.00 96.94 142 HIS A O 1
ATOM 1182 N N . LYS A 1 143 ? -3.682 4.057 12.870 1.00 97.50 143 LYS A N 1
ATOM 1183 C CA . LYS A 1 143 ? -3.950 4.014 14.309 1.00 97.50 143 LYS A CA 1
ATOM 1184 C C . LYS A 1 143 ? -2.954 3.137 15.062 1.00 97.50 143 LYS A C 1
ATOM 1186 O O . LYS A 1 143 ? -2.519 3.526 16.140 1.00 97.50 143 LYS A O 1
ATOM 1191 N N . VAL A 1 144 ? -2.630 1.969 14.515 1.00 97.50 144 VAL A N 1
ATOM 1192 C CA . VAL A 1 144 ? -1.775 0.965 15.162 1.00 97.50 144 VAL A CA 1
ATOM 1193 C C . VAL A 1 144 ? -0.303 1.378 15.146 1.00 97.50 144 VAL A C 1
ATOM 1195 O O . VAL A 1 144 ? 0.379 1.221 16.150 1.00 97.50 144 VAL A O 1
ATOM 1198 N N . LEU A 1 145 ? 0.183 1.915 14.027 1.00 96.88 145 LEU A N 1
ATOM 1199 C CA . LEU A 1 145 ? 1.598 2.241 13.828 1.00 96.88 145 LEU A CA 1
ATOM 1200 C C . LEU A 1 145 ? 1.957 3.660 14.285 1.00 96.88 145 LEU A C 1
ATOM 1202 O O . LEU A 1 145 ? 3.092 3.911 14.681 1.00 96.88 145 LEU A O 1
ATOM 1206 N N . HIS A 1 146 ? 1.006 4.597 14.222 1.00 95.38 146 HIS A N 1
ATOM 1207 C CA . HIS A 1 146 ? 1.259 6.029 14.434 1.00 95.38 146 HIS A CA 1
ATOM 1208 C C . HIS A 1 146 ? 0.307 6.664 15.454 1.00 95.38 146 HIS A C 1
ATOM 1210 O O . HIS A 1 146 ? 0.137 7.882 15.487 1.00 95.38 146 HIS A O 1
ATOM 1216 N N . ASN A 1 147 ? -0.355 5.850 16.282 1.00 93.94 147 ASN A N 1
ATOM 1217 C CA . ASN A 1 147 ? -1.285 6.274 17.335 1.00 93.94 147 ASN A CA 1
ATOM 1218 C C . ASN A 1 147 ? -2.498 7.101 16.869 1.00 93.94 147 ASN A C 1
ATOM 1220 O O . ASN A 1 147 ? -3.307 7.524 17.702 1.00 93.94 147 ASN A O 1
ATOM 1224 N N . GLY A 1 148 ? -2.704 7.270 15.559 1.00 89.44 148 GLY A N 1
ATOM 1225 C CA . GLY A 1 148 ? -3.779 8.100 15.020 1.00 89.44 148 GLY A CA 1
ATOM 1226 C C . GLY A 1 148 ? -3.549 9.598 15.239 1.00 89.44 148 GLY A C 1
ATOM 1227 O O . GLY A 1 148 ? -4.505 10.327 15.481 1.00 89.44 148 GLY A O 1
ATOM 1228 N N . ASP A 1 149 ? -2.299 10.059 15.180 1.00 88.56 149 ASP A N 1
ATOM 1229 C CA . ASP A 1 149 ? -1.930 11.477 15.350 1.00 88.56 149 ASP A CA 1
ATOM 1230 C C . ASP A 1 149 ? -2.425 12.408 14.222 1.00 88.56 149 ASP A C 1
ATOM 1232 O O . ASP A 1 149 ? -2.420 13.625 14.368 1.00 88.56 149 ASP A O 1
ATOM 1236 N N . GLY A 1 150 ? -2.884 11.832 13.110 1.00 84.12 150 GLY A N 1
ATOM 1237 C CA . GLY A 1 150 ? -3.448 12.554 11.967 1.00 84.12 150 GLY A CA 1
ATOM 1238 C C . GLY A 1 150 ? -2.520 12.834 10.806 1.00 84.12 150 GLY A C 1
ATOM 1239 O O . GLY A 1 150 ? -3.008 13.263 9.766 1.00 84.12 150 GLY A O 1
ATOM 1240 N N . LEU A 1 151 ? -1.224 12.545 10.926 1.00 86.12 151 LEU A N 1
ATOM 1241 C CA . LEU A 1 151 ? -0.283 12.756 9.824 1.00 86.12 151 LEU A CA 1
ATOM 1242 C C . LEU A 1 151 ? -0.341 11.560 8.861 1.00 86.12 151 LEU A C 1
ATOM 1244 O O . LEU A 1 151 ? 0.580 10.749 8.783 1.00 86.12 151 LEU A O 1
ATOM 1248 N N . VAL A 1 152 ? -1.477 11.424 8.177 1.00 84.62 152 VAL A N 1
ATOM 1249 C CA . VAL A 1 152 ? -1.750 10.451 7.112 1.00 84.62 152 VAL A CA 1
ATOM 1250 C C . VAL A 1 152 ? -2.508 11.144 5.989 1.00 84.62 152 VAL A C 1
ATOM 1252 O O . VAL A 1 152 ? -3.300 12.054 6.235 1.00 84.62 152 VAL A O 1
ATOM 1255 N N . SER A 1 153 ? -2.279 10.740 4.744 1.00 81.94 153 SER A N 1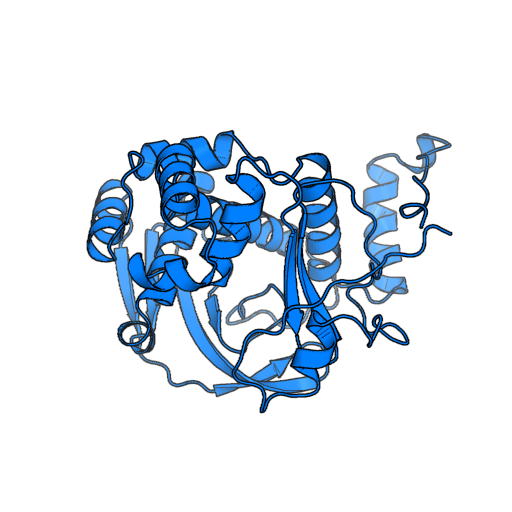
ATOM 1256 C CA . SER A 1 153 ? -3.035 11.321 3.639 1.00 81.94 153 SER A CA 1
ATOM 1257 C C . SER A 1 153 ? -4.497 10.861 3.644 1.00 81.94 153 SER A C 1
ATOM 1259 O O . SER A 1 153 ? -4.862 9.797 4.154 1.00 81.94 153 SER A O 1
ATOM 1261 N N . SER A 1 154 ? -5.356 11.663 3.016 1.00 83.38 154 SER A N 1
ATOM 1262 C CA . SER A 1 154 ? -6.717 11.260 2.648 1.00 83.38 154 SER A CA 1
ATOM 1263 C C . SER A 1 154 ? -6.687 10.044 1.702 1.00 83.38 154 SER A C 1
ATOM 1265 O O . SER A 1 154 ? -5.622 9.509 1.413 1.00 83.38 154 SER A O 1
ATOM 1267 N N . HIS A 1 155 ? -7.815 9.608 1.151 1.00 76.88 155 HIS A N 1
ATOM 1268 C CA . HIS A 1 155 ? -7.866 8.740 -0.027 1.00 76.88 155 HIS A CA 1
ATOM 1269 C C . HIS A 1 155 ? -8.754 9.348 -1.101 1.00 76.88 155 HIS A C 1
ATOM 1271 O O . HIS A 1 155 ? -9.861 9.798 -0.819 1.00 76.88 155 HIS A O 1
ATOM 1277 N N . ALA A 1 156 ? -8.296 9.307 -2.351 1.00 69.94 156 ALA A N 1
ATOM 1278 C CA . ALA A 1 156 ? -9.114 9.614 -3.518 1.00 69.94 156 ALA A CA 1
ATOM 1279 C C . ALA A 1 156 ? -8.939 8.552 -4.613 1.00 69.94 156 ALA A C 1
ATOM 1281 O O . ALA A 1 156 ? -8.002 7.753 -4.577 1.00 69.94 156 ALA A O 1
ATOM 1282 N N . THR A 1 157 ? -9.898 8.472 -5.530 1.00 70.38 157 THR A N 1
ATOM 1283 C CA . THR A 1 157 ? -9.781 7.762 -6.817 1.00 70.38 157 THR A CA 1
ATOM 1284 C C . THR A 1 157 ? -9.764 8.801 -7.918 1.00 70.38 157 THR A C 1
ATOM 1286 O O . THR A 1 157 ? -10.412 9.825 -7.761 1.00 70.38 157 THR A O 1
ATOM 1289 N N . GLY A 1 158 ? -9.023 8.565 -8.996 1.00 54.88 158 GLY A N 1
ATOM 1290 C CA . GLY A 1 158 ? -8.855 9.541 -10.073 1.00 54.88 158 GLY A CA 1
ATOM 1291 C C . GLY A 1 158 ? -7.804 10.605 -9.769 1.00 54.88 158 GLY A C 1
ATOM 1292 O O . GLY A 1 158 ? -7.206 11.084 -10.712 1.00 54.88 158 GLY A O 1
ATOM 1293 N N . GLY A 1 159 ? -7.522 10.877 -8.488 1.00 53.59 159 GLY A N 1
ATOM 1294 C CA . GLY A 1 159 ? -6.545 11.865 -8.020 1.00 53.59 159 GLY A CA 1
ATOM 1295 C C . GLY A 1 159 ? -5.062 11.496 -8.186 1.00 53.59 159 GLY A C 1
ATOM 1296 O O . GLY A 1 159 ? -4.711 10.380 -8.584 1.00 53.59 159 GLY A O 1
ATOM 1297 N N . GLU A 1 160 ? -4.232 12.477 -7.821 1.00 50.91 160 GLU A N 1
ATOM 1298 C CA . GLU A 1 160 ? -2.773 12.606 -7.967 1.00 50.91 160 GLU A CA 1
ATOM 1299 C C . GLU A 1 160 ? -1.912 11.330 -7.819 1.00 50.91 160 GLU A C 1
ATOM 1301 O O . GLU A 1 160 ? -2.251 10.320 -7.185 1.00 50.91 160 GLU A O 1
ATOM 1306 N N . LEU A 1 161 ? -0.718 11.415 -8.410 1.00 38.28 161 LEU A N 1
ATOM 1307 C CA . LEU A 1 161 ? 0.402 10.484 -8.283 1.00 38.28 161 LEU A CA 1
ATOM 1308 C C . LEU A 1 161 ? 0.764 10.262 -6.807 1.00 38.28 161 LEU A C 1
ATOM 1310 O O . LEU A 1 161 ? 1.265 11.159 -6.139 1.00 38.28 161 LEU A O 1
ATOM 1314 N N . GLY A 1 162 ? 0.512 9.059 -6.279 1.00 45.09 162 GLY A N 1
ATOM 1315 C CA . GLY A 1 162 ? 0.944 8.656 -4.927 1.00 45.09 162 GLY A CA 1
ATOM 1316 C C . GLY A 1 162 ? 0.358 9.454 -3.747 1.00 45.09 162 GLY A C 1
ATOM 1317 O O . GLY A 1 162 ? 0.525 9.035 -2.606 1.00 45.09 162 GLY A O 1
ATOM 1318 N N . GLY A 1 163 ? -0.363 10.540 -4.009 1.00 42.00 163 GLY A N 1
ATOM 1319 C CA . GLY A 1 163 ? -0.980 11.415 -3.033 1.00 42.00 163 GLY A CA 1
ATOM 1320 C C . GLY A 1 163 ? -2.487 11.348 -3.165 1.00 42.00 163 GLY A C 1
ATOM 1321 O O . GLY A 1 163 ? -3.055 11.329 -4.254 1.00 42.00 163 GLY A O 1
ATOM 1322 N N . SER A 1 164 ? -3.150 11.286 -2.033 1.00 39.12 164 SER A N 1
ATOM 1323 C CA . SER A 1 164 ? -4.540 11.692 -1.995 1.00 39.12 164 SER A CA 1
ATOM 1324 C C . SER A 1 164 ? -4.570 13.191 -1.762 1.00 39.12 164 SER A C 1
ATOM 1326 O O . SER A 1 164 ? -3.726 13.666 -0.998 1.00 39.12 164 SER A O 1
ATOM 1328 N N . PRO A 1 165 ? -5.531 13.920 -2.346 1.00 36.75 165 PRO A N 1
ATOM 1329 C CA . PRO A 1 165 ? -5.642 15.352 -2.135 1.00 36.75 165 PRO A CA 1
ATOM 1330 C C . PRO A 1 165 ? -5.697 15.633 -0.631 1.00 36.75 165 PRO A C 1
ATOM 1332 O O . PRO A 1 165 ? -6.541 15.068 0.082 1.00 36.75 165 PRO A O 1
ATOM 1335 N N . GLN A 1 166 ? -4.785 16.464 -0.132 1.00 40.44 166 GLN A N 1
ATOM 1336 C CA . GLN A 1 166 ? -5.025 17.129 1.140 1.00 40.44 166 GLN A CA 1
ATOM 1337 C C . GLN A 1 166 ? -6.113 18.183 0.900 1.00 40.44 166 GLN A C 1
ATOM 1339 O O . GLN A 1 166 ? -6.088 18.837 -0.141 1.00 40.44 166 GLN A O 1
ATOM 1344 N N . PRO A 1 167 ? -7.079 18.355 1.815 1.00 31.50 167 PRO A N 1
ATOM 1345 C CA . PRO A 1 167 ? -8.150 19.325 1.619 1.00 31.50 167 PRO A CA 1
ATOM 1346 C C . PRO A 1 167 ? -7.720 20.800 1.561 1.00 31.50 167 PRO A C 1
ATOM 1348 O O . PRO A 1 167 ? -8.590 21.601 1.265 1.00 31.50 167 PRO A O 1
ATOM 1351 N N . ASP A 1 168 ? -6.453 21.167 1.816 1.00 33.28 168 ASP A N 1
ATOM 1352 C CA . ASP A 1 168 ? -6.056 22.584 1.967 1.00 33.28 168 ASP A CA 1
ATOM 1353 C C . ASP A 1 168 ? -4.558 22.904 1.739 1.00 33.28 168 ASP A C 1
ATOM 1355 O O . ASP A 1 168 ? -4.084 23.971 2.131 1.00 33.28 168 ASP A O 1
ATOM 1359 N N . SER A 1 169 ? -3.759 22.032 1.113 1.00 35.88 169 SER A N 1
ATOM 1360 C CA . SER A 1 169 ? -2.359 22.394 0.840 1.00 35.88 169 SER A CA 1
ATOM 1361 C C . SER A 1 169 ? -2.284 23.285 -0.399 1.00 35.88 169 SER A C 1
ATOM 1363 O O . SER A 1 169 ? -2.313 22.785 -1.525 1.00 35.88 169 SER A O 1
ATOM 1365 N N . GLN A 1 170 ? -2.165 24.600 -0.196 1.00 33.56 170 GLN A N 1
ATOM 1366 C CA . GLN A 1 170 ? -1.550 25.469 -1.199 1.00 33.56 170 GLN A CA 1
ATOM 1367 C C . GLN A 1 170 ? -0.243 24.804 -1.645 1.00 33.56 170 GLN A C 1
ATOM 1369 O O . GLN A 1 170 ? 0.510 24.290 -0.816 1.00 33.56 170 GLN A O 1
ATOM 1374 N N . THR A 1 171 ? -0.020 24.738 -2.954 1.00 38.19 171 THR A N 1
ATOM 1375 C CA . THR A 1 171 ? 1.202 24.214 -3.564 1.00 38.19 171 THR A CA 1
ATOM 1376 C C . THR A 1 171 ? 2.372 25.112 -3.174 1.00 38.19 171 THR A C 1
ATOM 1378 O O . THR A 1 171 ? 2.736 26.024 -3.910 1.00 38.19 171 THR A O 1
ATOM 1381 N N . ASP A 1 172 ? 2.923 24.906 -1.982 1.00 38.56 172 ASP A N 1
ATOM 1382 C CA . ASP A 1 172 ? 4.183 25.517 -1.593 1.00 38.56 172 ASP A CA 1
ATOM 1383 C C . ASP A 1 172 ? 5.292 24.809 -2.381 1.00 38.56 172 ASP A C 1
ATOM 1385 O O . ASP A 1 172 ? 5.549 23.619 -2.196 1.00 38.56 172 ASP A O 1
ATOM 1389 N N . ASP A 1 173 ? 5.981 25.550 -3.250 1.00 44.00 173 ASP A N 1
ATOM 1390 C CA . ASP A 1 173 ? 7.132 25.085 -4.047 1.00 44.00 173 ASP A CA 1
ATOM 1391 C C . ASP A 1 173 ? 8.343 24.653 -3.189 1.00 44.00 173 ASP A C 1
ATOM 1393 O O . ASP A 1 173 ? 9.395 24.260 -3.700 1.00 44.00 173 ASP A O 1
ATOM 1397 N N . LYS A 1 174 ? 8.228 24.714 -1.858 1.00 52.62 174 LYS A N 1
ATOM 1398 C CA . LYS A 1 174 ? 9.273 24.314 -0.920 1.00 52.62 174 LYS A CA 1
ATOM 1399 C C . LYS A 1 174 ? 9.056 22.875 -0.470 1.00 52.62 174 LYS A C 1
ATOM 1401 O O . LYS A 1 174 ? 8.038 22.539 0.121 1.00 52.62 174 LYS A O 1
ATOM 1406 N N . VAL A 1 175 ? 10.078 22.043 -0.676 1.00 58.66 175 VAL A N 1
ATOM 1407 C CA . VAL A 1 175 ? 10.180 20.693 -0.101 1.00 58.66 175 VAL A CA 1
ATOM 1408 C C . VAL A 1 175 ? 9.964 20.775 1.413 1.00 58.66 175 VAL A C 1
ATOM 1410 O O . VAL A 1 175 ? 10.841 21.237 2.144 1.00 58.66 175 VAL A O 1
ATOM 1413 N N . SER A 1 176 ? 8.805 20.326 1.894 1.00 67.44 176 SER A N 1
ATOM 1414 C CA . SER A 1 176 ? 8.509 20.307 3.323 1.00 67.44 176 SER A CA 1
ATOM 1415 C C . SER A 1 176 ? 8.906 18.950 3.921 1.00 67.44 176 SER A C 1
ATOM 1417 O O . SER A 1 176 ? 8.658 17.894 3.334 1.00 67.44 176 SER A O 1
ATOM 1419 N N . GLN A 1 177 ? 9.524 18.935 5.110 1.00 70.75 177 GLN A N 1
ATOM 1420 C CA . GLN A 1 177 ? 9.795 17.678 5.833 1.00 70.75 177 GLN A CA 1
ATOM 1421 C C . GLN A 1 177 ? 8.502 16.886 6.098 1.00 70.75 177 GLN A C 1
ATOM 1423 O O . GLN A 1 177 ? 8.516 15.654 6.143 1.00 70.75 177 GLN A O 1
ATOM 1428 N N . SER A 1 178 ? 7.376 17.596 6.213 1.00 76.62 178 SER A N 1
ATOM 1429 C CA . SER A 1 178 ? 6.038 17.018 6.290 1.00 76.62 178 SER A CA 1
ATOM 1430 C C . SER A 1 178 ? 5.726 16.123 5.094 1.00 76.62 178 SER A C 1
ATOM 1432 O O . SER A 1 178 ? 5.251 15.013 5.315 1.00 76.62 178 SER A O 1
ATOM 1434 N N . ASP A 1 179 ? 6.036 16.522 3.857 1.00 75.06 179 ASP A N 1
ATOM 1435 C CA . ASP A 1 179 ? 5.729 15.713 2.664 1.00 75.06 179 ASP A CA 1
ATOM 1436 C C . ASP A 1 179 ? 6.419 14.350 2.696 1.00 75.06 179 ASP A C 1
ATOM 1438 O O . ASP A 1 179 ? 5.824 13.327 2.347 1.00 75.06 179 ASP A O 1
ATOM 1442 N N . ILE A 1 180 ? 7.673 14.333 3.156 1.00 82.50 180 ILE A N 1
ATOM 1443 C CA . ILE A 1 180 ? 8.458 13.106 3.305 1.00 82.50 180 ILE A CA 1
ATOM 1444 C C . ILE A 1 180 ? 7.826 12.208 4.370 1.00 82.50 180 ILE A C 1
ATOM 1446 O O . ILE A 1 180 ? 7.642 11.012 4.135 1.00 82.50 180 ILE A O 1
ATOM 1450 N N . LEU A 1 181 ? 7.444 12.781 5.516 1.00 85.56 181 LEU A N 1
ATOM 1451 C CA . LEU A 1 181 ? 6.798 12.040 6.597 1.00 85.56 181 LEU A CA 1
ATOM 1452 C C . LEU A 1 181 ? 5.440 11.461 6.172 1.00 85.56 181 LEU A C 1
ATOM 1454 O O . LEU A 1 181 ? 5.173 10.289 6.436 1.00 85.56 181 LEU A O 1
ATOM 1458 N N . TYR A 1 182 ? 4.603 12.240 5.479 1.00 85.81 182 TYR A N 1
ATOM 1459 C CA . TYR A 1 182 ? 3.327 11.765 4.932 1.00 85.81 182 TYR A CA 1
ATOM 1460 C C . TYR A 1 182 ? 3.541 10.615 3.945 1.00 85.81 182 TYR A C 1
ATOM 1462 O O . TYR A 1 182 ? 2.888 9.577 4.060 1.00 85.81 182 TYR A O 1
ATOM 1470 N N . ALA A 1 183 ? 4.473 10.759 2.998 1.00 85.12 183 ALA A N 1
ATOM 1471 C CA . ALA A 1 183 ? 4.768 9.713 2.021 1.00 85.12 183 ALA A CA 1
ATOM 1472 C C . ALA A 1 183 ? 5.252 8.418 2.694 1.00 85.12 183 ALA A C 1
ATOM 1474 O O . ALA A 1 183 ? 4.799 7.329 2.330 1.00 85.12 183 ALA A O 1
ATOM 1475 N N . TRP A 1 184 ? 6.127 8.536 3.697 1.00 90.00 184 TRP A N 1
ATOM 1476 C CA . TRP A 1 184 ? 6.629 7.400 4.468 1.00 90.00 184 TRP A CA 1
ATOM 1477 C C . TRP A 1 184 ? 5.503 6.674 5.213 1.00 90.00 184 TRP A C 1
ATOM 1479 O O . TRP A 1 184 ? 5.321 5.467 5.048 1.00 90.00 184 TRP A O 1
ATOM 1489 N N . ARG A 1 185 ? 4.670 7.410 5.951 1.00 91.75 185 ARG A N 1
ATOM 1490 C CA . ARG A 1 185 ? 3.552 6.829 6.707 1.00 91.75 185 ARG A CA 1
ATOM 1491 C C . ARG A 1 185 ? 2.483 6.223 5.808 1.00 91.75 185 ARG A C 1
ATOM 1493 O O . ARG A 1 185 ? 1.937 5.169 6.123 1.00 91.75 185 ARG A O 1
ATOM 1500 N N . ASN A 1 186 ? 2.214 6.828 4.652 1.00 89.25 186 ASN A N 1
ATOM 1501 C CA . ASN A 1 186 ? 1.330 6.238 3.648 1.00 89.25 186 ASN A CA 1
ATOM 1502 C C . ASN A 1 186 ? 1.868 4.895 3.144 1.00 89.25 186 ASN A C 1
ATOM 1504 O O . ASN A 1 186 ? 1.091 3.956 2.946 1.00 89.25 186 ASN A O 1
ATOM 1508 N N . PHE A 1 187 ? 3.185 4.786 2.943 1.00 92.00 187 PHE A N 1
ATOM 1509 C CA . PHE A 1 187 ? 3.822 3.517 2.611 1.00 92.00 187 PHE A CA 1
ATOM 1510 C C . PHE A 1 187 ? 3.608 2.484 3.730 1.00 92.00 187 PHE A C 1
ATOM 1512 O O . PHE A 1 187 ? 3.120 1.388 3.439 1.00 92.00 187 PHE A O 1
ATOM 1519 N N . GLU A 1 188 ? 3.885 2.835 4.989 1.00 94.88 188 GLU A N 1
ATOM 1520 C CA . GLU A 1 188 ? 3.723 1.925 6.131 1.00 94.88 188 GLU A CA 1
ATOM 1521 C C . GLU A 1 188 ? 2.268 1.462 6.289 1.00 94.88 188 GLU A C 1
ATOM 1523 O O . GLU A 1 188 ? 1.997 0.261 6.359 1.00 94.88 188 GLU A O 1
ATOM 1528 N N . CYS A 1 189 ? 1.315 2.395 6.232 1.00 96.06 189 CYS A N 1
ATOM 1529 C CA . CYS A 1 189 ? -0.118 2.113 6.312 1.00 96.06 189 CYS A CA 1
ATOM 1530 C C . CYS A 1 189 ? -0.610 1.262 5.131 1.00 96.06 189 CYS A C 1
ATOM 1532 O O . CYS A 1 189 ? -1.398 0.332 5.317 1.00 96.06 189 CYS A O 1
ATOM 1534 N N . SER A 1 190 ? -0.129 1.525 3.909 1.00 94.12 190 SER A N 1
ATOM 1535 C CA . SER A 1 190 ? -0.462 0.706 2.737 1.00 94.12 190 SER A CA 1
ATOM 1536 C C . SER A 1 190 ? 0.121 -0.704 2.846 1.00 94.12 190 SER A C 1
ATOM 1538 O O . SER A 1 190 ? -0.530 -1.653 2.396 1.00 94.12 190 SER A O 1
ATOM 1540 N N . PHE A 1 191 ? 1.334 -0.860 3.386 1.00 95.50 191 PHE A N 1
ATOM 1541 C CA . PHE A 1 191 ? 1.937 -2.175 3.593 1.00 95.50 191 PHE A CA 1
ATOM 1542 C C . PHE A 1 191 ? 1.184 -2.947 4.680 1.00 95.50 191 PHE A C 1
ATOM 1544 O O . PHE A 1 191 ? 0.817 -4.104 4.461 1.00 95.50 191 PHE A O 1
ATOM 1551 N N . PHE A 1 192 ? 0.865 -2.288 5.798 1.00 98.25 192 PHE A N 1
ATOM 1552 C CA . PHE A 1 192 ? 0.028 -2.831 6.866 1.00 98.25 192 PHE A CA 1
ATOM 1553 C C . PHE A 1 192 ? -1.324 -3.310 6.336 1.00 98.25 192 PHE A C 1
ATOM 1555 O O . PHE A 1 192 ? -1.709 -4.446 6.595 1.00 98.25 192 PHE A O 1
ATOM 1562 N N . ALA A 1 193 ? -2.023 -2.497 5.537 1.00 98.19 193 ALA A N 1
ATOM 1563 C CA . ALA A 1 193 ? -3.308 -2.875 4.951 1.00 98.19 193 ALA A CA 1
ATOM 1564 C C . ALA A 1 193 ? -3.200 -4.146 4.096 1.00 98.19 193 ALA A C 1
ATOM 1566 O O . ALA A 1 193 ? -4.046 -5.036 4.188 1.00 98.19 193 ALA A O 1
ATOM 1567 N N . GLY A 1 194 ? -2.139 -4.260 3.290 1.00 97.12 194 GLY A N 1
ATOM 1568 C CA . GLY A 1 194 ? -1.855 -5.466 2.516 1.00 97.12 194 GLY A CA 1
ATOM 1569 C C . GLY A 1 194 ? -1.572 -6.684 3.398 1.00 97.12 194 GLY A C 1
ATOM 1570 O O . GLY A 1 194 ? -2.081 -7.767 3.123 1.00 97.12 194 GLY A O 1
ATOM 1571 N N . ALA A 1 195 ? -0.797 -6.519 4.471 1.00 98.12 195 ALA A N 1
ATOM 1572 C CA . ALA A 1 195 ? -0.499 -7.590 5.419 1.00 98.12 195 ALA A CA 1
ATOM 1573 C C . ALA A 1 195 ? -1.728 -8.022 6.238 1.00 98.12 195 ALA A C 1
ATOM 1575 O O . ALA A 1 195 ? -1.898 -9.213 6.483 1.00 98.12 195 ALA A O 1
ATOM 1576 N N . LEU A 1 196 ? -2.613 -7.089 6.595 1.00 98.62 196 LEU A N 1
ATOM 1577 C CA . LEU A 1 196 ? -3.854 -7.361 7.317 1.00 98.62 196 LEU A CA 1
ATOM 1578 C C . LEU A 1 196 ? -4.857 -8.114 6.437 1.00 98.62 196 LEU A C 1
ATOM 1580 O O . LEU A 1 196 ? -5.401 -9.137 6.844 1.00 98.62 196 LEU A O 1
ATOM 1584 N N . LEU A 1 197 ? -5.101 -7.612 5.222 1.00 98.31 197 LEU A N 1
ATOM 1585 C CA . LEU A 1 197 ? -6.053 -8.207 4.280 1.00 98.31 197 LEU A CA 1
ATOM 1586 C C . LEU A 1 197 ? -5.546 -9.525 3.691 1.00 98.31 197 LEU A C 1
ATOM 1588 O O . LEU A 1 197 ? -6.343 -10.351 3.249 1.00 98.31 197 LEU A O 1
ATOM 1592 N N . CYS A 1 198 ? -4.228 -9.715 3.648 1.00 98.12 198 CYS A N 1
ATOM 1593 C CA . CYS A 1 198 ? -3.566 -10.896 3.107 1.00 98.12 198 CYS A CA 1
ATOM 1594 C C . CYS A 1 198 ? -2.386 -11.321 4.014 1.00 98.12 198 CYS A C 1
ATOM 1596 O O . CYS A 1 198 ? -1.217 -11.128 3.646 1.00 98.12 198 CYS A O 1
ATOM 1598 N N . PRO A 1 199 ? -2.666 -11.918 5.192 1.00 97.88 199 PRO A N 1
ATOM 1599 C CA . PRO A 1 199 ? -1.642 -12.386 6.134 1.00 97.88 199 PRO A CA 1
ATOM 1600 C C . PRO A 1 199 ? -0.709 -13.407 5.479 1.00 97.88 199 PRO A C 1
ATOM 1602 O O . PRO A 1 199 ? -1.158 -14.208 4.656 1.00 97.88 199 PRO A O 1
ATOM 1605 N N . ARG A 1 200 ? 0.591 -13.401 5.808 1.00 95.75 200 ARG A N 1
ATOM 1606 C CA . ARG A 1 200 ? 1.619 -14.060 4.975 1.00 95.75 200 ARG A CA 1
ATOM 1607 C C . ARG A 1 200 ? 1.355 -15.549 4.788 1.00 95.75 200 ARG A C 1
ATOM 1609 O O . ARG A 1 200 ? 1.351 -16.036 3.661 1.00 95.75 200 ARG A O 1
ATOM 1616 N N . GLN A 1 201 ? 1.137 -16.274 5.880 1.00 96.38 201 GLN A N 1
ATOM 1617 C CA . GLN A 1 201 ? 0.915 -17.721 5.843 1.00 96.38 201 GLN A CA 1
ATOM 1618 C C . GLN A 1 201 ? -0.418 -18.089 5.151 1.00 96.38 201 GLN A C 1
ATOM 1620 O O . GLN A 1 201 ? -0.370 -18.798 4.144 1.00 96.38 201 GLN A O 1
ATOM 1625 N N . PRO A 1 202 ? -1.596 -17.596 5.588 1.00 97.62 202 PRO A N 1
ATOM 1626 C CA . PRO A 1 202 ? -2.869 -17.869 4.912 1.00 97.62 202 PRO A CA 1
ATOM 1627 C C . PRO A 1 202 ? -2.880 -17.486 3.429 1.00 97.62 202 PRO A C 1
ATOM 1629 O O . PRO A 1 202 ? -3.305 -18.273 2.584 1.00 97.62 202 PRO A O 1
ATOM 1632 N N . PHE A 1 203 ? -2.356 -16.305 3.093 1.00 97.88 203 PHE A N 1
ATOM 1633 C CA . PHE A 1 203 ? -2.347 -15.826 1.716 1.00 97.88 203 PHE A CA 1
ATOM 1634 C C . PHE A 1 203 ? -1.395 -16.632 0.828 1.00 97.88 203 PHE A C 1
ATOM 1636 O O . PHE A 1 203 ? -1.721 -16.900 -0.323 1.00 97.88 203 PHE A O 1
ATOM 1643 N N . ARG A 1 204 ? -0.255 -17.105 1.351 1.00 97.19 204 ARG A N 1
ATOM 1644 C CA . ARG A 1 204 ? 0.631 -18.018 0.609 1.00 97.19 204 ARG A CA 1
ATOM 1645 C C . ARG A 1 204 ? -0.081 -19.314 0.220 1.00 97.19 204 ARG A C 1
ATOM 1647 O O . ARG A 1 204 ? 0.036 -19.741 -0.926 1.00 97.19 204 ARG A O 1
ATOM 1654 N N . HIS A 1 205 ? -0.828 -19.919 1.144 1.00 97.44 205 HIS A N 1
ATOM 1655 C CA . HIS A 1 205 ? -1.615 -21.121 0.850 1.00 97.44 205 HIS A CA 1
ATOM 1656 C C . HIS A 1 205 ? -2.707 -20.836 -0.186 1.00 97.44 205 HIS A C 1
ATOM 1658 O O . HIS A 1 205 ? -2.917 -21.635 -1.097 1.00 97.44 205 HIS A O 1
ATOM 1664 N N . TYR A 1 206 ? -3.353 -19.672 -0.090 1.00 97.88 206 TYR A N 1
ATOM 1665 C CA . TYR A 1 206 ? -4.324 -19.220 -1.081 1.00 97.88 206 TYR A CA 1
ATOM 1666 C C . TYR A 1 206 ? -3.702 -19.081 -2.478 1.00 97.88 206 TYR A C 1
ATOM 1668 O O . TYR A 1 206 ? -4.225 -19.646 -3.432 1.00 97.88 206 TYR A O 1
ATOM 1676 N N . LEU A 1 207 ? -2.551 -18.409 -2.603 1.00 97.31 207 LEU A N 1
ATOM 1677 C CA . LEU A 1 207 ? -1.826 -18.270 -3.873 1.00 97.31 207 LEU A CA 1
ATOM 1678 C C . LEU A 1 207 ? -1.498 -19.630 -4.502 1.00 97.31 207 LEU A C 1
ATOM 1680 O O . LEU A 1 207 ? -1.679 -19.803 -5.705 1.00 97.31 207 LEU A O 1
ATOM 1684 N N . ALA A 1 208 ? -1.049 -20.595 -3.695 1.00 96.50 208 ALA A N 1
ATOM 1685 C CA . ALA A 1 208 ? -0.756 -21.944 -4.169 1.00 96.50 208 ALA A CA 1
ATOM 1686 C C . ALA A 1 208 ? -2.019 -22.662 -4.674 1.00 96.50 208 ALA A C 1
ATOM 1688 O O . ALA A 1 208 ? -2.006 -23.213 -5.772 1.00 96.50 208 ALA A O 1
ATOM 1689 N N . ARG A 1 209 ? -3.121 -22.603 -3.913 1.00 97.00 209 ARG A N 1
ATOM 1690 C CA . ARG A 1 209 ? -4.404 -23.224 -4.284 1.00 97.00 209 ARG A CA 1
ATOM 1691 C C . ARG A 1 209 ? -4.985 -22.646 -5.573 1.00 97.00 209 ARG A C 1
ATOM 1693 O O . ARG A 1 209 ? -5.541 -23.378 -6.380 1.00 97.00 209 ARG A O 1
ATOM 1700 N N . GLU A 1 210 ? -4.851 -21.339 -5.764 1.00 96.94 210 GLU A N 1
ATOM 1701 C CA . GLU A 1 210 ? -5.349 -20.635 -6.948 1.00 96.94 210 GLU A CA 1
ATOM 1702 C C . GLU A 1 210 ? -4.337 -20.631 -8.110 1.00 96.94 210 GLU A C 1
ATOM 1704 O O . GLU A 1 210 ? -4.539 -19.917 -9.091 1.00 96.94 210 GLU A O 1
ATOM 1709 N N . ALA A 1 211 ? -3.236 -21.387 -8.002 1.00 95.12 211 ALA A N 1
ATOM 1710 C CA . ALA A 1 211 ? -2.163 -21.459 -8.997 1.00 95.12 211 ALA A CA 1
ATOM 1711 C C . ALA A 1 211 ? -1.632 -20.076 -9.433 1.00 95.12 211 ALA A C 1
ATOM 1713 O O . ALA A 1 211 ? -1.315 -19.858 -10.599 1.00 95.12 211 ALA A O 1
ATOM 1714 N N . HIS A 1 212 ? -1.536 -19.134 -8.488 1.00 94.19 212 HIS A N 1
ATOM 1715 C CA . HIS A 1 212 ? -1.127 -17.742 -8.717 1.00 94.19 212 HIS A CA 1
ATOM 1716 C C . HIS A 1 212 ? -1.990 -16.984 -9.747 1.00 94.19 212 HIS A C 1
ATOM 1718 O O . HIS A 1 212 ? -1.541 -15.996 -10.329 1.00 94.19 212 HIS A O 1
ATOM 1724 N N . ASN A 1 213 ? -3.237 -17.409 -9.972 1.00 93.88 213 ASN A N 1
ATOM 1725 C CA . ASN A 1 213 ? -4.160 -16.699 -10.849 1.00 93.88 213 ASN A CA 1
ATOM 1726 C C . ASN A 1 213 ? -4.484 -15.313 -10.276 1.00 93.88 213 ASN A C 1
ATOM 1728 O O . ASN A 1 213 ? -5.151 -15.198 -9.246 1.00 93.88 213 ASN A O 1
ATOM 1732 N N . ILE A 1 214 ? -4.069 -14.259 -10.983 1.00 91.56 214 ILE A N 1
ATOM 1733 C CA . ILE A 1 214 ? -4.277 -12.877 -10.542 1.00 91.56 214 ILE A CA 1
ATOM 1734 C C . ILE A 1 214 ? -5.754 -12.541 -10.334 1.00 91.56 214 ILE A C 1
ATOM 1736 O O . ILE A 1 214 ? -6.055 -11.814 -9.399 1.00 91.56 214 ILE A O 1
ATOM 1740 N N . ASN A 1 215 ? -6.685 -13.128 -11.094 1.00 94.06 215 ASN A N 1
ATOM 1741 C CA . ASN A 1 215 ? -8.125 -12.864 -10.965 1.00 94.06 215 ASN A CA 1
ATOM 1742 C C . ASN A 1 215 ? -8.733 -13.455 -9.683 1.00 94.06 215 ASN A C 1
ATOM 1744 O O . ASN A 1 215 ? -9.864 -13.138 -9.320 1.00 94.06 215 ASN A O 1
ATOM 1748 N N . ALA A 1 216 ? -7.988 -14.280 -8.941 1.00 96.19 216 ALA A N 1
ATOM 1749 C CA . ALA A 1 216 ? -8.450 -14.822 -7.671 1.00 96.19 216 ALA A CA 1
ATOM 1750 C C . ALA A 1 216 ? -8.632 -13.746 -6.582 1.00 96.19 216 ALA A C 1
ATOM 1752 O O . ALA A 1 216 ? -9.199 -14.054 -5.534 1.00 96.19 216 ALA A O 1
ATOM 1753 N N . PHE A 1 217 ? -8.216 -12.491 -6.810 1.00 95.81 217 PHE A N 1
ATOM 1754 C CA . PHE A 1 217 ? -8.563 -11.369 -5.927 1.00 95.81 217 PHE A CA 1
ATOM 1755 C C . PHE A 1 217 ? -10.083 -11.206 -5.761 1.00 95.81 217 PHE A C 1
ATOM 1757 O O . PHE A 1 217 ? -10.540 -10.772 -4.703 1.00 95.81 217 PHE A O 1
ATOM 1764 N N . GLU A 1 218 ? -10.867 -11.563 -6.785 1.00 95.25 218 GLU A N 1
ATOM 1765 C CA . GLU A 1 218 ? -12.321 -11.397 -6.781 1.00 95.25 218 GLU A CA 1
ATOM 1766 C C . GLU A 1 218 ? -12.991 -12.273 -5.726 1.00 95.25 218 GLU A C 1
ATOM 1768 O O . GLU A 1 218 ? -13.908 -11.816 -5.055 1.00 95.25 218 GLU A O 1
ATOM 1773 N N . LYS A 1 219 ? -12.481 -13.492 -5.512 1.00 96.25 219 LYS A N 1
ATOM 1774 C CA . LYS A 1 219 ? -13.053 -14.468 -4.568 1.00 96.25 219 LYS A CA 1
ATOM 1775 C C . LYS A 1 219 ? -12.851 -14.090 -3.094 1.00 96.25 219 LYS A C 1
ATOM 1777 O O . LYS A 1 219 ? -13.470 -14.690 -2.223 1.00 96.25 219 LYS A O 1
ATOM 1782 N N . ILE A 1 220 ? -11.952 -13.147 -2.807 1.00 96.12 220 ILE A N 1
ATOM 1783 C CA . ILE A 1 220 ? -11.646 -12.658 -1.448 1.00 96.12 220 ILE A CA 1
ATOM 1784 C C . ILE A 1 220 ? -12.009 -11.177 -1.265 1.00 96.12 220 ILE A C 1
ATOM 1786 O O . ILE A 1 220 ? -11.726 -10.582 -0.221 1.00 96.12 220 ILE A O 1
ATOM 1790 N N . ASP A 1 221 ? -12.653 -10.581 -2.272 1.00 94.94 221 ASP A N 1
ATOM 1791 C CA . ASP A 1 221 ? -13.147 -9.208 -2.266 1.00 94.94 221 ASP A CA 1
ATOM 1792 C C . ASP A 1 221 ? -12.103 -8.171 -1.838 1.00 94.94 221 ASP A C 1
ATOM 1794 O O . ASP A 1 221 ? -12.346 -7.358 -0.943 1.00 94.94 221 ASP A O 1
ATOM 1798 N N . ILE A 1 222 ? -10.946 -8.170 -2.500 1.00 96.38 222 ILE A N 1
ATOM 1799 C CA . ILE A 1 222 ? -9.947 -7.092 -2.408 1.00 96.38 222 ILE A CA 1
ATOM 1800 C C . ILE A 1 222 ? -9.658 -6.514 -3.793 1.00 96.38 222 ILE A C 1
ATOM 1802 O O . ILE A 1 222 ? -10.109 -7.047 -4.799 1.00 96.38 222 ILE A O 1
ATOM 1806 N N . THR A 1 223 ? -8.918 -5.410 -3.884 1.00 93.12 223 THR A N 1
ATOM 1807 C CA . THR A 1 223 ? -8.520 -4.871 -5.192 1.00 93.12 223 THR A CA 1
ATOM 1808 C C . THR A 1 223 ? -7.372 -5.683 -5.800 1.00 93.12 223 THR A C 1
ATOM 1810 O O . THR A 1 223 ? -6.504 -6.190 -5.083 1.00 93.12 223 THR A O 1
ATOM 1813 N N . ALA A 1 224 ? -7.319 -5.747 -7.134 1.00 92.31 224 ALA A N 1
ATOM 1814 C CA . ALA A 1 224 ? -6.235 -6.412 -7.858 1.00 92.31 224 ALA A CA 1
ATOM 1815 C C . ALA A 1 224 ? -4.850 -5.860 -7.463 1.00 92.31 224 ALA A C 1
ATOM 1817 O O . ALA A 1 224 ? -3.903 -6.618 -7.273 1.00 92.31 224 ALA A O 1
ATOM 1818 N N . GLY A 1 225 ? -4.745 -4.543 -7.248 1.00 90.94 225 GLY A N 1
ATOM 1819 C CA . GLY A 1 225 ? -3.507 -3.897 -6.806 1.00 90.94 225 GLY A CA 1
ATOM 1820 C C . GLY A 1 225 ? -3.044 -4.330 -5.410 1.00 90.94 225 GLY A C 1
ATOM 1821 O O . GLY A 1 225 ? -1.846 -4.461 -5.186 1.00 90.94 225 GLY A O 1
ATOM 1822 N N . VAL A 1 226 ? -3.947 -4.583 -4.453 1.00 94.00 226 VAL A N 1
ATOM 1823 C CA . VAL A 1 226 ? -3.555 -5.144 -3.140 1.00 94.00 226 VAL A CA 1
ATOM 1824 C C . VAL A 1 226 ? -3.088 -6.588 -3.303 1.00 94.00 226 VAL A C 1
ATOM 1826 O O . VAL A 1 226 ? -2.022 -6.943 -2.803 1.00 94.00 226 VAL A O 1
ATOM 1829 N N . TYR A 1 227 ? -3.847 -7.391 -4.053 1.00 96.00 227 TYR A N 1
ATOM 1830 C CA . TYR A 1 227 ? -3.529 -8.794 -4.313 1.00 96.00 227 TYR A CA 1
ATOM 1831 C C . TYR A 1 227 ? -2.142 -8.968 -4.945 1.00 96.00 227 TYR A C 1
ATOM 1833 O O . TYR A 1 227 ? -1.292 -9.683 -4.413 1.00 96.00 227 TYR A O 1
ATOM 1841 N N . MET A 1 228 ? -1.889 -8.270 -6.056 1.00 93.62 228 MET A N 1
ATOM 1842 C CA . MET A 1 228 ? -0.644 -8.390 -6.811 1.00 93.62 228 MET A CA 1
ATOM 1843 C C . MET A 1 228 ? 0.556 -7.835 -6.039 1.00 93.62 228 MET A C 1
ATOM 1845 O O . MET A 1 228 ? 1.591 -8.496 -5.992 1.00 93.62 228 MET A O 1
ATOM 1849 N N . ARG A 1 229 ? 0.422 -6.682 -5.361 1.00 91.62 229 ARG A N 1
ATOM 1850 C CA . ARG A 1 229 ? 1.491 -6.151 -4.491 1.00 91.62 229 ARG A CA 1
ATOM 1851 C C . ARG A 1 229 ? 1.837 -7.111 -3.359 1.00 91.62 229 ARG A C 1
ATOM 1853 O O . ARG A 1 229 ? 3.004 -7.268 -3.022 1.00 91.62 229 ARG A O 1
ATOM 1860 N N . ARG A 1 230 ? 0.845 -7.780 -2.766 1.00 93.69 230 ARG A N 1
ATOM 1861 C CA . ARG A 1 230 ? 1.117 -8.770 -1.720 1.00 93.69 230 ARG A CA 1
ATOM 1862 C C . ARG A 1 230 ? 1.754 -10.042 -2.281 1.00 93.69 230 ARG A C 1
ATOM 1864 O O . ARG A 1 230 ? 2.614 -10.637 -1.633 1.00 93.69 230 ARG A O 1
ATOM 1871 N N . MET A 1 231 ? 1.380 -10.448 -3.494 1.00 93.88 231 MET A N 1
ATOM 1872 C CA . MET A 1 231 ? 1.980 -11.601 -4.166 1.00 93.88 231 MET A CA 1
ATOM 1873 C C . MET A 1 231 ? 3.503 -11.451 -4.304 1.00 93.88 231 MET A C 1
ATOM 1875 O O . MET A 1 231 ? 4.211 -12.426 -4.045 1.00 93.88 231 MET A O 1
ATOM 1879 N N . THR A 1 232 ? 4.016 -10.244 -4.597 1.00 90.50 232 THR A N 1
ATOM 1880 C CA . THR A 1 232 ? 5.466 -10.004 -4.756 1.00 90.50 232 THR A CA 1
ATOM 1881 C C . THR A 1 232 ? 6.284 -10.223 -3.482 1.00 90.50 232 THR A C 1
ATOM 1883 O O . THR A 1 232 ? 7.487 -10.436 -3.579 1.00 90.50 232 THR A O 1
ATOM 1886 N N . CYS A 1 233 ? 5.675 -10.172 -2.291 1.00 88.50 233 CYS A N 1
ATOM 1887 C CA . CYS A 1 233 ? 6.384 -10.325 -1.012 1.00 88.50 233 CYS A CA 1
ATOM 1888 C C . CYS A 1 233 ? 6.022 -11.601 -0.228 1.00 88.50 233 CYS A C 1
ATOM 1890 O O . CYS A 1 233 ? 6.689 -11.934 0.759 1.00 88.50 233 CYS A O 1
ATOM 1892 N N . VAL A 1 234 ? 4.972 -12.324 -0.633 1.00 92.69 234 VAL A N 1
ATOM 1893 C CA . VAL A 1 234 ? 4.488 -13.534 0.060 1.00 92.69 234 VAL A CA 1
ATOM 1894 C C . VAL A 1 234 ? 4.722 -14.816 -0.733 1.00 92.69 234 VAL A C 1
ATOM 1896 O O . VAL A 1 234 ? 4.971 -15.861 -0.113 1.00 92.69 234 VAL A O 1
ATOM 1899 N N . SER A 1 235 ? 4.645 -14.754 -2.067 1.00 91.25 235 SER A N 1
ATOM 1900 C CA . SER A 1 235 ? 4.832 -15.926 -2.927 1.00 91.25 235 SER A CA 1
ATOM 1901 C C . SER A 1 235 ? 6.210 -16.563 -2.691 1.00 91.25 235 SER A C 1
ATOM 1903 O O . SER A 1 235 ? 7.187 -15.847 -2.456 1.00 91.25 235 SER A O 1
ATOM 1905 N N . PRO A 1 236 ? 6.325 -17.903 -2.750 1.00 87.06 236 PRO A N 1
ATOM 1906 C CA . PRO A 1 236 ? 7.630 -18.561 -2.748 1.00 87.06 236 PRO A CA 1
ATOM 1907 C C . PRO A 1 236 ? 8.465 -18.206 -3.992 1.00 87.06 236 PRO A C 1
ATOM 1909 O O . PRO A 1 236 ? 9.691 -18.286 -3.943 1.00 87.06 236 PRO A O 1
ATOM 1912 N N . TYR A 1 237 ? 7.826 -17.789 -5.092 1.00 88.94 237 TYR A N 1
ATOM 1913 C CA . TYR A 1 237 ? 8.514 -17.347 -6.300 1.00 88.94 237 TYR A CA 1
ATOM 1914 C C . TYR A 1 237 ? 8.942 -15.879 -6.173 1.00 88.94 237 TYR A C 1
ATOM 1916 O O . TYR A 1 237 ? 8.123 -14.963 -6.223 1.00 88.94 237 TYR A O 1
ATOM 1924 N N . LYS A 1 238 ? 10.249 -15.645 -6.020 1.00 82.56 238 LYS A N 1
ATOM 1925 C CA . LYS A 1 238 ? 10.823 -14.317 -5.729 1.00 82.56 238 LYS A CA 1
ATOM 1926 C C . LYS A 1 238 ? 10.957 -13.391 -6.942 1.00 82.56 238 LYS A C 1
ATOM 1928 O O . LYS A 1 238 ? 11.433 -12.269 -6.801 1.00 82.56 238 LYS A O 1
ATOM 1933 N N . HIS A 1 239 ? 10.576 -13.843 -8.134 1.00 85.62 239 HIS A N 1
ATOM 1934 C CA . HIS A 1 239 ? 10.704 -13.050 -9.362 1.00 85.62 239 HIS A CA 1
ATOM 1935 C C . HIS A 1 239 ? 9.389 -12.400 -9.797 1.00 85.62 239 HIS A C 1
ATOM 1937 O O . HIS A 1 239 ? 9.273 -11.928 -10.924 1.00 85.62 239 HIS A O 1
ATOM 1943 N N . TRP A 1 240 ? 8.397 -12.342 -8.905 1.00 88.56 240 TRP A N 1
ATOM 1944 C CA . TRP A 1 240 ? 7.236 -11.493 -9.123 1.00 88.56 240 TRP A CA 1
ATOM 1945 C C . TRP A 1 240 ? 7.606 -10.019 -8.950 1.00 88.56 240 TRP A C 1
ATOM 1947 O O . TRP A 1 240 ? 8.203 -9.613 -7.949 1.00 88.56 240 TRP A O 1
ATOM 1957 N N . HIS A 1 241 ? 7.185 -9.215 -9.919 1.00 86.75 241 HIS A N 1
ATOM 1958 C CA . HIS A 1 241 ? 7.272 -7.763 -9.888 1.00 86.75 241 HIS A CA 1
ATOM 1959 C C . HIS A 1 241 ? 5.886 -7.185 -10.164 1.00 86.75 241 HIS A C 1
ATOM 1961 O O . HIS A 1 241 ? 5.139 -7.728 -10.977 1.00 86.75 241 HIS A O 1
ATOM 1967 N N . TYR A 1 242 ? 5.547 -6.093 -9.489 1.00 86.88 242 TYR A N 1
ATOM 1968 C CA . TYR A 1 242 ? 4.313 -5.353 -9.722 1.00 86.88 242 TYR A CA 1
ATOM 1969 C C . TYR A 1 242 ? 4.648 -3.929 -10.148 1.00 86.88 242 TYR A C 1
ATOM 1971 O O . TYR A 1 242 ? 5.447 -3.244 -9.503 1.00 86.88 242 TYR A O 1
ATOM 1979 N N . PHE A 1 243 ? 3.995 -3.502 -11.223 1.00 84.12 243 PHE A N 1
ATOM 1980 C CA . PHE A 1 243 ? 4.118 -2.178 -11.806 1.00 84.12 243 PHE A CA 1
ATOM 1981 C C . PHE A 1 243 ? 2.725 -1.580 -11.933 1.00 84.12 243 PHE A C 1
ATOM 1983 O O . PHE A 1 243 ? 1.834 -2.205 -12.504 1.00 84.12 243 PHE A O 1
ATOM 1990 N N . ASP A 1 244 ? 2.553 -0.380 -11.397 1.00 79.69 244 ASP A N 1
ATOM 1991 C CA . ASP A 1 244 ? 1.347 0.416 -11.579 1.00 79.69 244 ASP A CA 1
ATOM 1992 C C . ASP A 1 244 ? 1.668 1.530 -12.570 1.00 79.69 244 ASP A C 1
ATOM 1994 O O . ASP A 1 244 ? 2.486 2.399 -12.263 1.00 79.69 244 ASP A O 1
ATOM 1998 N N . ALA A 1 245 ? 1.104 1.461 -13.773 1.00 78.50 245 ALA A N 1
ATOM 1999 C CA . ALA A 1 245 ? 1.418 2.367 -14.870 1.00 78.50 245 ALA A CA 1
ATOM 2000 C C . ALA A 1 245 ? 0.236 3.286 -15.168 1.00 78.50 245 ALA A C 1
ATOM 2002 O O . ALA A 1 245 ? -0.917 2.863 -15.128 1.00 78.50 245 ALA A O 1
ATOM 2003 N N . PHE A 1 246 ? 0.535 4.541 -15.482 1.00 70.25 246 PHE A N 1
ATOM 2004 C CA . PHE A 1 246 ? -0.453 5.584 -15.726 1.00 70.25 246 PHE A CA 1
ATOM 2005 C C . PHE A 1 246 ? -0.101 6.373 -16.985 1.00 70.25 246 PHE A C 1
ATOM 2007 O O . PHE A 1 246 ? 1.070 6.538 -17.330 1.00 70.25 246 PHE A O 1
ATOM 2014 N N . GLN A 1 247 ? -1.132 6.874 -17.666 1.00 63.88 247 GLN A N 1
ATOM 2015 C CA . GLN A 1 247 ? -0.978 7.836 -18.759 1.00 63.88 247 GLN A CA 1
ATOM 2016 C C . GLN A 1 247 ? -0.323 9.134 -18.241 1.00 63.88 247 GLN A C 1
ATOM 2018 O O . GLN A 1 247 ? -0.705 9.572 -17.154 1.00 63.88 247 GLN A O 1
ATOM 2023 N N . PRO A 1 248 ? 0.628 9.760 -18.975 1.00 61.81 248 PRO A N 1
ATOM 2024 C CA . PRO A 1 248 ? 1.058 9.475 -20.354 1.00 61.81 248 PRO A CA 1
ATOM 2025 C C . PRO A 1 248 ? 2.222 8.464 -20.522 1.00 61.81 248 PRO A C 1
ATOM 2027 O O . PRO A 1 248 ? 3.007 8.574 -21.460 1.00 61.81 248 PRO A O 1
ATOM 2030 N N . GLY A 1 249 ? 2.381 7.482 -19.626 1.00 66.12 249 GLY A N 1
ATOM 2031 C CA . GLY A 1 249 ? 3.400 6.425 -19.747 1.00 66.12 249 GLY A CA 1
ATOM 2032 C C . GLY A 1 249 ? 4.451 6.424 -18.636 1.00 66.12 249 GLY A C 1
ATOM 2033 O O . GLY A 1 249 ? 5.612 6.104 -18.883 1.00 66.12 249 GLY A O 1
ATOM 2034 N N . PHE A 1 250 ? 4.062 6.770 -17.407 1.00 66.44 250 PHE A N 1
ATOM 2035 C CA . PHE A 1 250 ? 4.932 6.697 -16.229 1.00 66.44 250 PHE A CA 1
ATOM 2036 C C . PHE A 1 250 ? 4.502 5.573 -15.277 1.00 66.44 250 PHE A C 1
ATOM 2038 O O . PHE A 1 250 ? 3.359 5.114 -15.292 1.00 66.44 250 PHE A O 1
ATOM 2045 N N . LEU A 1 251 ? 5.427 5.132 -14.420 1.00 71.62 251 LEU A N 1
ATOM 2046 C CA . LEU A 1 251 ? 5.156 4.150 -13.368 1.00 71.62 251 LEU A CA 1
ATOM 2047 C C . LEU A 1 251 ? 4.901 4.863 -12.036 1.00 71.62 251 LEU A C 1
ATOM 2049 O O . LEU A 1 251 ? 5.801 5.496 -11.489 1.00 71.62 251 LEU A O 1
ATOM 2053 N N . ARG A 1 252 ? 3.685 4.725 -11.500 1.00 69.25 252 ARG A N 1
ATOM 2054 C CA . ARG A 1 252 ? 3.262 5.250 -10.192 1.00 69.25 252 ARG A CA 1
ATOM 2055 C C . ARG A 1 252 ? 3.835 4.435 -9.039 1.00 69.25 252 ARG A C 1
ATOM 2057 O O . ARG A 1 252 ? 4.191 4.994 -8.006 1.00 69.25 252 ARG A O 1
ATOM 2064 N N . ALA A 1 253 ? 3.887 3.115 -9.189 1.00 70.81 253 ALA A N 1
ATOM 2065 C CA . ALA A 1 253 ? 4.384 2.231 -8.147 1.00 70.81 253 ALA A CA 1
ATOM 2066 C C . ALA A 1 253 ? 5.175 1.067 -8.737 1.00 70.81 253 ALA A C 1
ATOM 2068 O O . ALA A 1 253 ? 4.797 0.494 -9.759 1.00 70.81 253 ALA A O 1
ATOM 2069 N N . VAL A 1 254 ? 6.269 0.714 -8.065 1.00 75.56 254 VAL A N 1
ATOM 2070 C CA . VAL A 1 254 ? 7.192 -0.338 -8.486 1.00 75.56 254 VAL A CA 1
ATOM 2071 C C . VAL A 1 254 ? 7.532 -1.191 -7.270 1.00 75.56 254 VAL A C 1
ATOM 2073 O O . VAL A 1 254 ? 8.190 -0.724 -6.346 1.00 75.56 254 VAL A O 1
ATOM 2076 N N . TYR A 1 255 ? 7.079 -2.442 -7.263 1.00 74.50 255 TYR A N 1
ATOM 2077 C CA . TYR A 1 255 ? 7.392 -3.415 -6.217 1.00 74.50 255 TYR A CA 1
ATOM 2078 C C . TYR A 1 255 ? 8.181 -4.554 -6.848 1.00 74.50 255 TYR A C 1
ATOM 2080 O O . TYR A 1 255 ? 7.672 -5.272 -7.711 1.00 74.50 255 TYR A O 1
ATOM 2088 N N . ARG A 1 256 ? 9.441 -4.710 -6.436 1.00 74.69 256 ARG A N 1
ATOM 2089 C CA . ARG A 1 256 ? 10.359 -5.709 -6.988 1.00 74.69 256 ARG A CA 1
ATOM 2090 C C . ARG A 1 256 ? 10.674 -6.789 -5.958 1.00 74.69 256 ARG A C 1
ATOM 2092 O O . ARG A 1 256 ? 11.054 -6.465 -4.834 1.00 74.69 256 ARG A O 1
ATOM 2099 N N . GLY A 1 257 ? 10.519 -8.054 -6.348 1.00 60.25 257 GLY A N 1
ATOM 2100 C CA . GLY A 1 257 ? 10.903 -9.204 -5.522 1.00 60.25 257 GLY A CA 1
ATOM 2101 C C . GLY A 1 257 ? 12.404 -9.527 -5.553 1.00 60.25 257 GLY A C 1
ATOM 2102 O O . GLY A 1 257 ? 12.893 -10.269 -4.705 1.00 60.25 257 GLY A O 1
ATOM 2103 N N . ASN A 1 258 ? 13.150 -8.961 -6.508 1.00 67.44 258 ASN A N 1
ATOM 2104 C CA . ASN A 1 258 ? 14.591 -9.160 -6.677 1.00 67.44 258 ASN A CA 1
ATOM 2105 C C . ASN A 1 258 ? 15.254 -7.942 -7.370 1.00 67.44 258 ASN A C 1
ATOM 2107 O O . ASN A 1 258 ? 14.585 -6.957 -7.689 1.00 67.44 258 ASN A O 1
ATOM 2111 N N . GLY A 1 259 ? 16.566 -8.031 -7.614 1.00 63.66 259 GLY A N 1
ATOM 2112 C CA . GLY A 1 259 ? 17.379 -6.997 -8.265 1.00 63.66 259 GLY A CA 1
ATOM 2113 C C . GLY A 1 259 ? 17.421 -7.037 -9.799 1.00 63.66 259 GLY A C 1
ATOM 2114 O O . GLY A 1 259 ? 18.421 -6.600 -10.359 1.00 63.66 259 GLY A O 1
ATOM 2115 N N . ILE A 1 260 ? 16.405 -7.579 -10.490 1.00 64.75 260 ILE A N 1
ATOM 2116 C CA . ILE A 1 260 ? 16.359 -7.539 -11.962 1.00 64.75 260 ILE A CA 1
ATOM 2117 C C . ILE A 1 260 ? 16.419 -6.072 -12.434 1.00 64.75 260 ILE A C 1
ATOM 2119 O O . ILE A 1 260 ? 15.615 -5.253 -11.965 1.00 64.75 260 ILE A O 1
ATOM 2123 N N . PRO A 1 261 ? 17.340 -5.731 -13.359 1.00 61.44 261 PRO A N 1
ATOM 2124 C CA . PRO A 1 261 ? 17.413 -4.398 -13.938 1.00 61.44 261 PRO A CA 1
ATOM 2125 C C . PRO A 1 261 ? 16.101 -4.040 -14.632 1.00 61.44 261 PRO A C 1
ATOM 2127 O O . PRO A 1 261 ? 15.538 -4.828 -15.392 1.00 61.44 261 PRO A O 1
ATOM 2130 N N . MET A 1 262 ? 15.613 -2.832 -14.377 1.00 62.97 262 MET A N 1
ATOM 2131 C CA . MET A 1 262 ? 14.452 -2.305 -15.080 1.00 62.97 262 MET A CA 1
ATOM 2132 C C . MET A 1 262 ? 14.872 -1.862 -16.481 1.00 62.97 262 MET A C 1
ATOM 2134 O O . MET A 1 262 ? 15.870 -1.157 -16.582 1.00 62.97 262 MET A O 1
ATOM 2138 N N . PRO A 1 263 ? 14.092 -2.147 -17.540 1.00 52.78 263 PRO A N 1
ATOM 2139 C CA . PRO A 1 263 ? 14.336 -1.541 -18.849 1.00 52.78 263 PRO A CA 1
ATOM 2140 C C . PRO A 1 263 ? 14.178 -0.010 -18.813 1.00 52.78 263 PRO A C 1
ATOM 2142 O O . PRO A 1 263 ? 14.612 0.679 -19.729 1.00 52.78 263 PRO A O 1
ATOM 2145 N N . TRP A 1 264 ? 13.528 0.514 -17.766 1.00 59.12 264 TRP A N 1
ATOM 2146 C CA . TRP A 1 264 ? 13.176 1.916 -17.612 1.00 59.12 264 TRP A CA 1
ATOM 2147 C C . TRP A 1 264 ? 13.132 2.332 -16.132 1.00 59.12 264 TRP A C 1
ATOM 2149 O O . TRP A 1 264 ? 12.367 1.764 -15.353 1.00 59.12 264 TRP A O 1
ATOM 2159 N N . GLY A 1 265 ? 13.950 3.310 -15.726 1.00 51.66 265 GLY A N 1
ATOM 2160 C CA . GLY A 1 265 ? 14.084 3.752 -14.324 1.00 51.66 265 GLY A CA 1
ATOM 2161 C C . GLY A 1 265 ? 13.451 5.110 -13.987 1.00 51.66 265 GLY A C 1
ATOM 2162 O O . GLY A 1 265 ? 13.372 5.472 -12.811 1.00 51.66 265 GLY A O 1
ATOM 2163 N N . ASN A 1 266 ? 12.985 5.863 -14.988 1.00 52.06 266 ASN A N 1
ATOM 2164 C CA . ASN A 1 266 ? 12.536 7.241 -14.794 1.00 52.06 266 ASN A CA 1
ATOM 2165 C C . ASN A 1 266 ? 11.034 7.325 -14.484 1.00 52.06 266 ASN A C 1
ATOM 2167 O O . ASN A 1 266 ? 10.203 6.810 -15.227 1.00 52.06 266 ASN A O 1
ATOM 2171 N N . MET A 1 267 ? 10.699 8.017 -13.386 1.00 50.41 267 MET A N 1
ATOM 2172 C CA . MET A 1 267 ? 9.321 8.407 -13.029 1.00 50.41 267 MET A CA 1
ATOM 2173 C C . MET A 1 267 ? 8.864 9.700 -13.720 1.00 50.41 267 MET A C 1
ATOM 2175 O O . MET A 1 267 ? 7.707 10.082 -13.587 1.00 50.41 267 MET A O 1
ATOM 2179 N N . ARG A 1 268 ? 9.759 10.383 -14.445 1.00 52.34 268 ARG A N 1
ATOM 2180 C CA . ARG A 1 268 ? 9.402 11.492 -15.341 1.00 52.34 268 ARG A CA 1
ATOM 2181 C C . ARG A 1 268 ? 9.032 10.945 -16.721 1.00 52.34 268 ARG A C 1
ATOM 2183 O O . ARG A 1 268 ? 9.468 9.849 -17.075 1.00 52.34 268 ARG A O 1
ATOM 2190 N N . MET A 1 269 ? 8.290 11.733 -17.506 1.00 48.66 269 MET A N 1
ATOM 2191 C CA . MET A 1 269 ? 8.213 11.565 -18.964 1.00 48.66 269 MET A CA 1
ATOM 2192 C C . MET A 1 269 ? 9.641 11.527 -19.518 1.00 48.66 269 MET A C 1
ATOM 2194 O O . MET A 1 269 ? 10.289 12.560 -19.661 1.00 48.66 269 MET A O 1
ATOM 2198 N N . GLY A 1 270 ? 10.170 10.332 -19.752 1.00 50.31 270 GLY A N 1
ATOM 2199 C CA . GLY A 1 270 ? 11.407 10.158 -20.496 1.00 50.31 270 GLY A CA 1
ATOM 2200 C C . GLY A 1 270 ? 11.085 9.864 -21.956 1.00 50.31 270 GLY A C 1
ATOM 2201 O O . GLY A 1 270 ? 9.992 9.407 -22.294 1.00 50.31 270 GLY A O 1
ATOM 2202 N N . VAL A 1 271 ? 12.053 10.145 -22.819 1.00 46.59 271 VAL A N 1
ATOM 2203 C CA . VAL A 1 271 ? 11.962 9.903 -24.258 1.00 46.59 271 VAL A CA 1
ATOM 2204 C C . VAL A 1 271 ? 11.931 8.390 -24.504 1.00 46.59 271 VAL A C 1
ATOM 2206 O O . VAL A 1 271 ? 12.946 7.724 -24.351 1.00 46.59 271 VAL A O 1
ATOM 2209 N N . ASP A 1 272 ? 10.751 7.883 -24.867 1.00 54.94 272 ASP A N 1
ATOM 2210 C CA . ASP A 1 272 ? 10.443 6.489 -25.232 1.00 54.94 272 ASP A CA 1
ATOM 2211 C C . ASP A 1 272 ? 10.450 5.466 -24.073 1.00 54.94 272 ASP A C 1
ATOM 2213 O O . ASP A 1 272 ? 11.428 4.738 -23.888 1.00 54.94 272 ASP A O 1
ATOM 2217 N N . PRO A 1 273 ? 9.344 5.349 -23.304 1.00 58.78 273 PRO A N 1
ATOM 2218 C CA . PRO A 1 273 ? 9.200 4.347 -22.252 1.00 58.78 273 PRO A CA 1
ATOM 2219 C C . PRO A 1 273 ? 9.067 2.956 -22.875 1.00 58.78 273 PRO A C 1
ATOM 2221 O O . PRO A 1 273 ? 7.956 2.457 -22.986 1.00 58.78 273 PRO A O 1
ATOM 2224 N N . CYS A 1 274 ? 10.174 2.361 -23.339 1.00 71.00 274 CYS A N 1
ATOM 2225 C CA . CYS A 1 274 ? 10.264 1.031 -23.955 1.00 71.00 274 CYS A CA 1
ATOM 2226 C C . CYS A 1 274 ? 8.914 0.567 -24.539 1.00 71.00 274 CYS A C 1
ATOM 2228 O O . CYS A 1 274 ? 8.298 -0.364 -24.013 1.00 71.00 274 CYS A O 1
ATOM 2230 N N . ARG A 1 275 ? 8.390 1.268 -25.565 1.00 72.12 275 ARG A N 1
ATOM 2231 C CA . ARG A 1 275 ? 6.982 1.139 -26.023 1.00 72.12 275 ARG A CA 1
ATOM 2232 C C . ARG A 1 275 ? 6.561 -0.283 -26.399 1.00 72.12 275 ARG A C 1
ATOM 2234 O O . ARG A 1 275 ? 5.379 -0.589 -26.520 1.00 72.12 275 ARG A O 1
ATOM 2241 N N . GLN A 1 276 ? 7.527 -1.176 -26.591 1.00 78.94 276 GLN A N 1
ATOM 2242 C CA . GLN A 1 276 ? 7.310 -2.598 -26.835 1.00 78.94 276 GLN A CA 1
ATOM 2243 C C . GLN A 1 276 ? 6.807 -3.355 -25.596 1.00 78.94 276 GLN A C 1
ATOM 2245 O O . GLN A 1 276 ? 6.235 -4.440 -25.736 1.00 78.94 276 GLN A O 1
ATOM 2250 N N . TRP A 1 277 ? 6.999 -2.823 -24.388 1.00 82.12 277 TRP A N 1
ATOM 2251 C CA . TRP A 1 277 ? 6.556 -3.457 -23.155 1.00 82.12 277 TRP A CA 1
ATOM 2252 C C . TRP A 1 277 ? 5.029 -3.397 -23.020 1.00 82.12 277 TRP A C 1
ATOM 2254 O O . TRP A 1 277 ? 4.412 -2.338 -23.117 1.00 82.12 277 TRP A O 1
ATOM 2264 N N . ALA A 1 278 ? 4.414 -4.558 -22.774 1.00 84.19 278 ALA A N 1
ATOM 2265 C CA . ALA A 1 278 ? 2.974 -4.761 -22.606 1.00 84.19 278 ALA A CA 1
ATOM 2266 C C . ALA A 1 278 ? 2.295 -3.713 -21.723 1.00 84.19 278 ALA A C 1
ATOM 2268 O O . ALA A 1 278 ? 1.200 -3.263 -22.050 1.00 84.19 278 ALA A O 1
ATOM 2269 N N . VAL A 1 279 ? 2.959 -3.336 -20.628 1.00 80.88 279 VAL A N 1
ATOM 2270 C CA . VAL A 1 279 ? 2.461 -2.367 -19.649 1.00 80.88 279 VAL A CA 1
ATOM 2271 C C . VAL A 1 279 ? 2.139 -1.026 -20.315 1.00 80.88 279 VAL A C 1
ATOM 2273 O O . VAL A 1 279 ? 1.055 -0.494 -20.104 1.00 80.88 279 VAL A O 1
ATOM 2276 N N . PHE A 1 280 ? 3.022 -0.521 -21.181 1.00 80.19 280 PHE A N 1
ATOM 2277 C CA . PHE A 1 280 ? 2.808 0.742 -21.893 1.00 80.19 280 PHE A CA 1
ATOM 2278 C C . PHE A 1 280 ? 1.893 0.577 -23.115 1.00 80.19 280 PHE A C 1
ATOM 2280 O O . PHE A 1 280 ? 1.053 1.433 -23.372 1.00 80.19 280 PHE A O 1
ATOM 2287 N N . ARG A 1 281 ? 1.938 -0.571 -23.806 1.00 79.88 281 ARG A N 1
ATOM 2288 C CA . ARG A 1 281 ? 1.012 -0.852 -24.925 1.00 79.88 281 ARG A CA 1
ATOM 2289 C C . ARG A 1 281 ? -0.458 -0.896 -24.506 1.00 79.88 281 ARG A C 1
ATOM 2291 O O . ARG A 1 281 ? -1.326 -0.563 -25.311 1.00 79.88 281 ARG A O 1
ATOM 2298 N N . LEU A 1 282 ? -0.742 -1.357 -23.286 1.00 78.94 282 LEU A N 1
ATOM 2299 C CA . LEU A 1 282 ? -2.096 -1.352 -22.727 1.00 78.94 282 LEU A CA 1
ATOM 2300 C C . LEU A 1 282 ? -2.584 0.067 -22.432 1.00 78.94 282 LEU A C 1
ATOM 2302 O O . LEU A 1 282 ? -3.763 0.343 -22.635 1.00 78.94 282 LEU A O 1
ATOM 2306 N N . LEU A 1 283 ? -1.688 0.967 -22.015 1.00 75.69 283 LEU A N 1
ATOM 2307 C CA . LEU A 1 283 ? -2.032 2.371 -21.813 1.00 75.69 283 LEU A CA 1
ATOM 2308 C C . LEU A 1 283 ? -2.483 3.007 -23.138 1.00 75.69 283 LEU A C 1
ATOM 2310 O O . LEU A 1 283 ? -3.549 3.620 -23.171 1.00 75.69 283 LEU A O 1
ATOM 2314 N N . ASP A 1 284 ? -1.751 2.790 -24.235 1.00 72.50 284 ASP A N 1
ATOM 2315 C CA . ASP A 1 284 ? -2.065 3.362 -25.559 1.00 72.50 284 ASP A CA 1
ATOM 2316 C C . ASP A 1 284 ? -3.350 2.807 -26.200 1.00 72.50 284 ASP A C 1
ATOM 2318 O O . ASP A 1 284 ? -3.869 3.366 -27.168 1.00 72.50 284 ASP A O 1
ATOM 2322 N N . LYS A 1 285 ? -3.878 1.688 -25.687 1.00 72.00 285 LYS A N 1
ATOM 2323 C CA . LYS A 1 285 ? -5.070 1.014 -26.220 1.00 72.00 285 LYS A CA 1
ATOM 2324 C C . LYS A 1 285 ? -6.142 0.847 -25.138 1.00 72.00 285 LYS A C 1
ATOM 2326 O O . LYS A 1 285 ? -6.465 -0.288 -24.786 1.00 72.00 285 LYS A O 1
ATOM 2331 N N . PRO A 1 286 ? -6.774 1.940 -24.666 1.00 61.44 286 PRO A N 1
ATOM 2332 C CA . PRO A 1 286 ? -7.750 1.897 -23.570 1.00 61.44 286 PRO A CA 1
ATOM 2333 C C . PRO A 1 286 ? -9.000 1.050 -23.872 1.00 61.44 286 PRO A C 1
ATOM 2335 O O . PRO A 1 286 ? -9.729 0.671 -22.962 1.00 61.44 286 PRO A O 1
ATOM 2338 N N . GLN A 1 287 ? -9.247 0.710 -25.142 1.00 58.44 287 GLN A N 1
ATOM 2339 C CA . GLN A 1 287 ? -10.341 -0.176 -25.56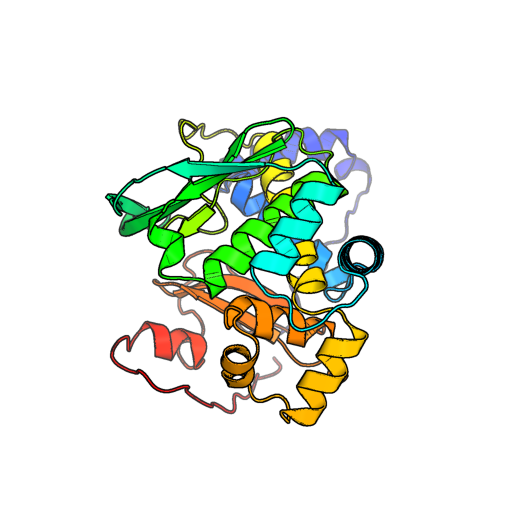1 1.00 58.44 287 GLN A CA 1
ATOM 2340 C C . GLN A 1 287 ? -10.049 -1.673 -25.317 1.00 58.44 287 GLN A C 1
ATOM 2342 O O . GLN A 1 287 ? -10.949 -2.507 -25.421 1.00 58.44 287 GLN A O 1
ATOM 2347 N N . MET A 1 288 ? -8.805 -2.043 -24.990 1.00 59.72 288 MET A N 1
ATOM 2348 C CA . MET A 1 288 ? -8.426 -3.421 -24.668 1.00 59.72 288 MET A CA 1
ATOM 2349 C C . MET A 1 288 ? -8.881 -3.782 -23.249 1.00 59.72 288 MET A C 1
ATOM 2351 O O . MET A 1 288 ? -8.236 -3.432 -22.269 1.00 59.72 288 MET A O 1
ATOM 2355 N N . GLN A 1 289 ? -9.973 -4.540 -23.134 1.00 59.72 289 GLN A N 1
ATOM 2356 C CA . GLN A 1 289 ? -10.498 -5.008 -21.840 1.00 59.72 289 GLN A CA 1
ATOM 2357 C C . GLN A 1 289 ? -9.876 -6.328 -21.348 1.00 59.72 289 GLN A C 1
ATOM 2359 O O . GLN A 1 289 ? -10.234 -6.819 -20.279 1.00 59.72 289 GLN A O 1
ATOM 2364 N N . LYS A 1 290 ? -8.973 -6.944 -22.123 1.00 69.38 290 LYS A N 1
ATOM 2365 C CA . LYS A 1 290 ? -8.391 -8.259 -21.808 1.00 69.38 290 LYS A CA 1
ATOM 2366 C C . LYS A 1 290 ? -6.937 -8.138 -21.342 1.00 69.38 290 LYS A C 1
ATOM 2368 O O . LYS A 1 290 ? -6.203 -7.315 -21.893 1.00 69.38 290 LYS A O 1
ATOM 2373 N N . PRO A 1 291 ? -6.498 -8.976 -20.382 1.00 78.94 291 PRO A N 1
ATOM 2374 C CA . PRO A 1 291 ? -5.103 -9.015 -19.963 1.00 78.94 291 PRO A CA 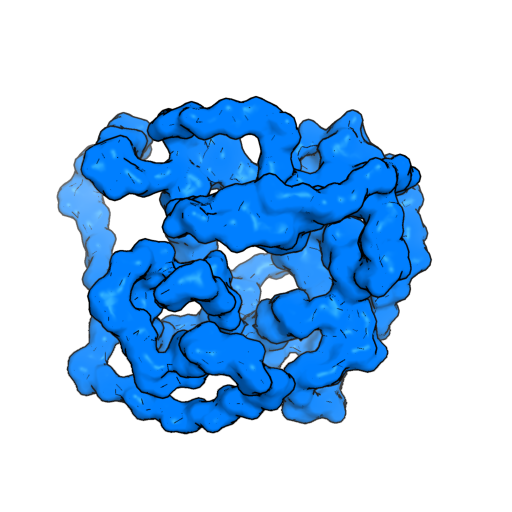1
ATOM 2375 C C . PRO A 1 291 ? -4.203 -9.381 -21.147 1.00 78.94 291 PRO A C 1
ATOM 2377 O O . PRO A 1 291 ? -4.537 -10.259 -21.946 1.00 78.94 291 PRO A O 1
ATOM 2380 N N . LEU A 1 292 ? -3.055 -8.710 -21.251 1.00 83.94 292 LEU A N 1
ATOM 2381 C CA . LEU A 1 292 ? -2.056 -8.980 -22.277 1.00 83.94 292 LEU A CA 1
ATOM 2382 C C . LEU A 1 292 ? -0.883 -9.742 -21.664 1.00 83.94 292 LEU A C 1
ATOM 2384 O O . LEU A 1 292 ? -0.223 -9.254 -20.751 1.00 83.94 292 LEU A O 1
ATOM 2388 N N . ASN A 1 293 ? -0.606 -10.924 -22.209 1.00 87.00 293 ASN A N 1
ATOM 2389 C CA . ASN A 1 293 ? 0.564 -11.714 -21.852 1.00 87.00 293 ASN A CA 1
ATOM 2390 C C . ASN A 1 293 ? 1.672 -11.442 -22.871 1.00 87.00 293 ASN A C 1
ATOM 2392 O O . ASN A 1 293 ? 1.433 -11.477 -24.078 1.00 87.00 293 ASN A O 1
ATOM 2396 N N . GLN A 1 294 ? 2.884 -11.174 -22.395 1.00 88.88 294 GLN A N 1
ATOM 2397 C CA . GLN A 1 294 ? 4.048 -10.951 -23.245 1.00 88.88 294 GLN A CA 1
ATOM 2398 C C . GLN A 1 294 ? 5.267 -11.639 -22.644 1.00 88.88 294 GLN A C 1
ATOM 2400 O O . GLN A 1 294 ? 5.558 -11.474 -21.462 1.00 88.88 294 GLN A O 1
ATOM 2405 N N . LEU A 1 295 ? 6.001 -12.357 -23.492 1.00 88.56 295 LEU A N 1
ATOM 2406 C CA . LEU A 1 295 ? 7.378 -12.741 -23.219 1.00 88.56 295 LEU A CA 1
ATOM 2407 C C . LEU A 1 295 ? 8.280 -11.641 -23.780 1.00 88.56 295 LEU A C 1
ATOM 2409 O O . LEU A 1 295 ? 8.220 -11.331 -24.969 1.00 88.56 295 LEU A O 1
ATOM 2413 N N . SER A 1 296 ? 9.070 -11.025 -22.907 1.00 83.69 296 SER A N 1
ATOM 2414 C CA . SER A 1 296 ? 10.033 -9.985 -23.269 1.00 83.69 296 SER A CA 1
ATOM 2415 C C . SER A 1 296 ? 11.444 -10.498 -23.027 1.00 83.69 296 SER A C 1
ATOM 2417 O O . SER A 1 296 ? 11.703 -11.134 -22.007 1.00 83.69 296 SER A O 1
ATOM 2419 N N . LEU A 1 297 ? 12.358 -10.184 -23.941 1.00 81.81 297 LEU A N 1
ATOM 2420 C CA . LEU A 1 297 ? 13.785 -10.423 -23.763 1.00 81.81 297 LEU A CA 1
ATOM 2421 C C . LEU A 1 297 ? 14.442 -9.109 -23.353 1.00 81.81 297 LEU A C 1
ATOM 2423 O O . LEU A 1 297 ? 14.340 -8.112 -24.066 1.00 81.81 297 LEU A O 1
ATOM 2427 N N . LEU A 1 298 ? 15.095 -9.108 -22.195 1.00 74.69 298 LEU A N 1
ATOM 2428 C CA . LEU A 1 298 ? 15.930 -7.991 -21.775 1.00 74.69 298 LEU A CA 1
ATOM 2429 C C . LEU A 1 298 ? 17.329 -8.220 -22.348 1.00 74.69 298 LEU A C 1
ATOM 2431 O O . LEU A 1 298 ? 18.002 -9.173 -21.960 1.00 74.69 298 LEU A O 1
ATOM 2435 N N . ILE A 1 299 ? 17.755 -7.374 -23.285 1.00 70.50 299 ILE A N 1
ATOM 2436 C CA . ILE A 1 29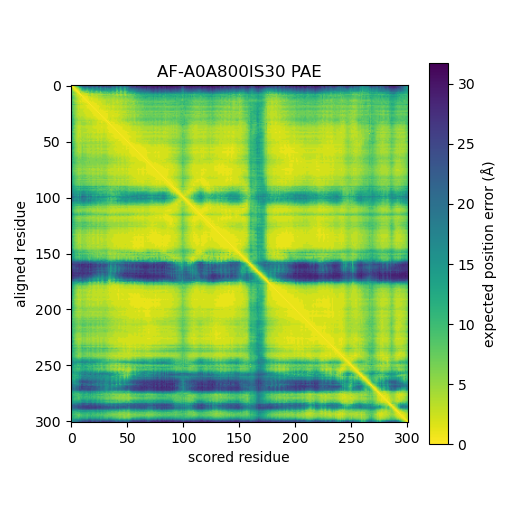9 ? 19.105 -7.455 -23.850 1.00 70.50 299 ILE A CA 1
ATOM 2437 C C . ILE A 1 299 ? 20.093 -7.005 -22.768 1.00 70.50 299 ILE A C 1
ATOM 2439 O O . ILE A 1 299 ? 20.044 -5.866 -22.296 1.00 70.50 299 ILE A O 1
ATOM 2443 N N . SER A 1 300 ? 20.979 -7.906 -22.348 1.00 57.44 300 SER A N 1
ATOM 2444 C CA . SER A 1 300 ? 22.113 -7.567 -21.492 1.00 57.44 300 SER A CA 1
ATOM 2445 C C . SER A 1 300 ? 23.193 -6.899 -22.345 1.00 57.44 300 SER A C 1
ATOM 2447 O O . SER A 1 300 ? 24.017 -7.585 -22.945 1.00 57.44 300 SER A O 1
ATOM 2449 N N . GLY A 1 301 ? 23.130 -5.572 -22.440 1.00 47.91 301 GLY A N 1
ATOM 2450 C CA . GLY A 1 301 ? 24.303 -4.735 -22.704 1.00 47.91 301 GLY A CA 1
ATOM 2451 C C . GLY A 1 301 ? 25.083 -4.516 -21.421 1.00 47.91 301 GLY A C 1
ATOM 2452 O O . GLY A 1 301 ? 24.406 -4.270 -20.384 1.00 47.91 301 GLY A O 1
#

Mean predicted aligned error: 7.99 Å

Solvent-accessible surface area (backbone atoms only — not comparable to full-atom values): 17310 Å² total; per-residue (Å²): 79,79,64,80,77,84,77,72,75,70,67,53,79,73,64,31,71,70,50,44,67,58,48,48,62,51,51,27,61,76,68,73,48,49,31,53,59,51,33,54,52,54,51,45,55,50,35,56,78,46,39,55,60,58,68,65,54,38,47,54,19,29,65,73,46,66,52,45,70,73,59,53,65,66,55,52,55,54,48,30,56,76,75,63,40,47,80,47,74,47,83,66,79,67,45,81,45,66,36,98,84,72,47,82,28,69,21,32,65,42,33,40,66,46,62,62,39,37,38,38,34,25,54,74,37,74,83,36,58,31,57,42,45,47,56,53,34,22,53,50,26,37,37,73,78,54,68,20,77,46,77,56,61,33,40,46,45,61,52,45,83,93,41,29,69,64,97,76,72,73,87,66,93,62,66,44,74,63,40,34,50,31,52,50,43,43,49,52,14,51,49,19,20,35,22,32,60,41,20,59,70,62,40,36,54,49,38,62,75,54,71,65,45,72,74,57,23,64,84,53,57,43,41,56,68,50,48,50,57,43,43,27,58,44,44,90,59,48,82,36,66,39,77,42,72,43,86,100,61,29,57,72,41,76,48,45,25,57,88,73,70,66,100,70,88,64,70,54,95,60,93,72,65,61,64,85,40,61,75,45,47,48,62,81,36,78,85,62,89,64,91,81,87,78,91,79,85,81,77,81,96

Sequence (301 aa):
MEGLPIFSLEPKFLFSDNLLQTSIPELLSQTGTTGRQFAHVLIRSYQEKHQNQFPDIERSAEEIGLKRFPLSIRDILDLYKKVGLKVKYFDRPPFVTENDSGYEIRTLFRSFFEPPNTVVLNRQLEHEPRRMKYDLSAYLGHKVLHNGDGLVSSHATGGELGGSPQPDSQTDDKVSQSDILYAWRNFECSFFAGALLCPRQPFRHYLAREAHNINAFEKIDITAGVYMRRMTCVSPYKHWHYFDAFQPGFLRAVYRGNGIPMPWGNMRMGVDPCRQWAVFRLLDKPQMQKPLNQLSLLISG

Foldseek 3Di:
DPDPPPDDCPPVVCVDPVNCVVVVQVVCLVVVNALLNVLQVVVVVVLAVVLVDDPVLLVLLCVLLVQDPQDFPVSLVVSLVVLVAEEAEDEDAWDWDAEPVGDIWTKDQAWFADPPHYIYGYPVCVVVRQVVLQQSQLVSQCCRVVVRPRLEATDMPRDYQQGDDDPDDDPDSGNDPSSSVHSVSSVSSNSSSLSNNQPQVNNQVVCVVVVVPLVCCVVSSHDSVSNLLSCCVRYPDLQRWDFDFDPPTATSDIRHSHDDDDPDDDRDPDDPNVCPDQRNVCNVCVVDPDDDDDDDDDDDD

Secondary structure (DSSP, 8-state):
---S------SGGGG-HHHHHHHHHHHHHHHT--HHHHHHHHHHHHHHHTTT--HHHHHHHHHHHTT-SSPPHHHHHHHHHHTT-EEEEE----EEEE-TTS-EEEEEEEEEEETTTEEEEEGGGGG-HHHHHHHHHHHHHHHHHHTT-S-S--EEES--SS-PPPSS----SS--HHHHHHHHHHHHHHHHHHHHHS-HHHHHHHHHHTTT-GGGGGGGT--HHHHHHHHHHHSS-TT-EEEEEETTTEEEEEEESS-PPPS---SS--S---TTSHHHHHHT-TT--S-----------

pLDDT: mean 82.23, std 16.9, range [31.5, 98.62]

Nearest PDB structures (foldseek):
  6cz6-assembly1_D  TM=7.443E-01  e=1.091E-04  Mycobacterium tuberculosis H37Rv
  6cyy-assembly1_A  TM=7.411E-01  e=2.655E-04  Mycobacterium tuberculosis H37Rv
  6cz6-assembly1_B  TM=7.305E-01  e=8.066E-04  Mycobacterium tuberculosis H37Rv
  6cyj-assembly1_B  TM=7.353E-01  e=1.190E-03  Mycobacterium tuberculosis H37Rv

Radius of gyration: 19.92 Å; Cα contacts (8 Å, |Δi|>4): 426; chains: 1; bounding box: 57×49×47 Å